Protein AF-A0A2M7UT61-F1 (afdb_monomer_lite)

Radius of gyration: 18.43 Å; chains: 1; bounding box: 41×36×56 Å

Secondary structure (DSSP, 8-state):
--HHHHHHHHHHHHHHHHHHHHH--EEEEEESSSSHHHHHHHHHHHHTTTS-EEEPPTT--STTHHHHHHTT----TT-HHHHHHHHHHHHHHHHHSPP-SEEEEE---SSTTHHHHHTTT---SEEEE----STTHHHHSSHHHHHHHHHHHHHTS-TT-EEEEETT-HHHHHGGGG--SEEEEEESSTT-SEEEEEEEEETTEEEEEEE-TTS--EEEEES--SHHHHHHHHHHHHHHHHHHHH----

Structure (mmCIF, N/CA/C/O backbone):
data_AF-A0A2M7UT61-F1
#
_entry.id   AF-A0A2M7UT61-F1
#
loop_
_atom_site.group_PDB
_atom_site.id
_atom_site.type_symbol
_atom_site.label_atom_id
_atom_site.label_alt_id
_atom_site.label_comp_id
_atom_site.label_asym_id
_atom_site.label_entity_id
_atom_site.label_seq_id
_atom_site.pdbx_PDB_ins_code
_atom_site.Cartn_x
_atom_site.Cartn_y
_atom_site.Cartn_z
_atom_site.occupancy
_atom_site.B_iso_or_equiv
_atom_site.auth_seq_id
_atom_site.auth_comp_id
_atom_site.auth_asym_id
_atom_site.auth_atom_id
_atom_site.pdbx_PDB_model_num
ATOM 1 N N . MET A 1 1 ? 13.664 -6.177 24.956 1.00 57.12 1 MET A N 1
ATOM 2 C CA . MET A 1 1 ? 12.790 -4.992 24.773 1.00 57.12 1 MET A CA 1
ATOM 3 C C . MET A 1 1 ? 12.267 -4.587 26.144 1.00 57.12 1 MET A C 1
ATOM 5 O O . MET A 1 1 ? 11.769 -5.471 26.829 1.00 57.12 1 MET A O 1
ATOM 9 N N . SER A 1 2 ? 12.448 -3.336 26.582 1.00 78.62 2 SER A N 1
ATOM 10 C CA . SER A 1 2 ? 12.070 -2.914 27.943 1.00 78.62 2 SER A CA 1
ATOM 11 C C . SER A 1 2 ? 10.556 -3.024 28.170 1.00 78.62 2 SER A C 1
ATOM 13 O O . SER A 1 2 ? 9.770 -2.847 27.236 1.00 78.62 2 SER A O 1
ATOM 15 N N . PHE A 1 3 ? 10.145 -3.327 29.406 1.00 80.25 3 PHE A N 1
ATOM 16 C CA . PHE A 1 3 ? 8.736 -3.453 29.808 1.00 80.25 3 PHE A CA 1
ATOM 17 C C . PHE A 1 3 ? 7.907 -2.229 29.385 1.00 80.25 3 PHE A C 1
ATOM 19 O O . PHE A 1 3 ? 6.867 -2.371 28.750 1.00 80.25 3 PHE A O 1
ATOM 26 N N . LEU A 1 4 ? 8.451 -1.028 29.602 1.00 78.69 4 LEU A N 1
ATOM 27 C CA . LEU A 1 4 ? 7.837 0.238 29.209 1.00 78.69 4 LEU A CA 1
ATOM 28 C C . LEU A 1 4 ? 7.503 0.312 27.710 1.00 78.69 4 LEU A C 1
ATOM 30 O O . LEU A 1 4 ? 6.402 0.718 27.347 1.00 78.69 4 LEU A O 1
ATOM 34 N N . LYS A 1 5 ? 8.420 -0.117 26.830 1.00 77.94 5 LYS A N 1
ATOM 35 C CA . LYS A 1 5 ? 8.195 -0.088 25.376 1.00 77.94 5 LYS A CA 1
ATOM 36 C C . LYS A 1 5 ? 7.034 -0.998 24.970 1.00 77.94 5 LYS A C 1
ATOM 38 O O . LYS A 1 5 ? 6.238 -0.612 24.121 1.00 77.94 5 LYS A O 1
ATOM 43 N N . ARG A 1 6 ? 6.905 -2.173 25.600 1.00 84.06 6 ARG A N 1
ATOM 44 C CA . ARG A 1 6 ? 5.772 -3.087 25.362 1.00 84.06 6 ARG A CA 1
ATOM 45 C C . ARG A 1 6 ? 4.448 -2.496 25.843 1.00 84.06 6 ARG A C 1
ATOM 47 O O . ARG A 1 6 ? 3.458 -2.607 25.129 1.00 84.06 6 ARG A O 1
ATOM 54 N N . SER A 1 7 ? 4.433 -1.848 27.006 1.00 86.31 7 SER A N 1
ATOM 55 C CA . SER A 1 7 ? 3.221 -1.213 27.539 1.00 86.31 7 SER A CA 1
ATOM 56 C C . SER A 1 7 ? 2.750 -0.060 26.654 1.00 86.31 7 SER A C 1
ATOM 58 O O . SER A 1 7 ? 1.580 -0.006 26.288 1.00 86.31 7 SER A O 1
ATOM 60 N N . VAL A 1 8 ? 3.666 0.815 26.227 1.00 86.38 8 VAL A N 1
ATOM 61 C CA . VAL A 1 8 ? 3.362 1.910 25.290 1.00 86.38 8 VAL A CA 1
ATOM 62 C C . VAL A 1 8 ? 2.833 1.368 23.963 1.00 86.38 8 VAL A C 1
ATOM 64 O O . VAL A 1 8 ? 1.811 1.844 23.475 1.00 86.38 8 VAL A O 1
ATOM 67 N N . GLN A 1 9 ? 3.489 0.344 23.408 1.00 85.75 9 GLN A N 1
ATOM 68 C CA . GLN A 1 9 ? 3.049 -0.330 22.186 1.00 85.75 9 GLN A CA 1
ATOM 69 C C . GLN A 1 9 ? 1.623 -0.867 22.328 1.00 85.75 9 GLN A C 1
ATOM 71 O O . GLN A 1 9 ? 0.802 -0.647 21.444 1.00 85.75 9 GLN A O 1
ATOM 76 N N . TYR A 1 10 ? 1.310 -1.529 23.444 1.00 90.25 10 TYR A N 1
ATOM 77 C CA . TYR A 1 10 ? -0.022 -2.065 23.711 1.00 90.25 10 TYR A CA 1
ATOM 78 C C . TYR A 1 10 ? -1.087 -0.964 23.806 1.00 90.25 10 TYR A C 1
ATOM 80 O O . TYR A 1 10 ? -2.123 -1.061 23.148 1.00 90.25 10 TYR A O 1
ATOM 88 N N . CYS A 1 11 ? -0.822 0.098 24.572 1.00 92.31 11 CYS A N 1
ATOM 89 C CA . CYS A 1 11 ? -1.747 1.224 24.710 1.00 92.31 11 CYS A CA 1
ATOM 90 C C . CYS A 1 11 ? -2.007 1.898 23.363 1.00 92.31 11 CYS A C 1
ATOM 92 O O . CYS A 1 11 ? -3.156 2.112 22.987 1.00 92.31 11 CYS A O 1
ATOM 94 N N . LEU A 1 12 ? -0.949 2.183 22.604 1.00 91.31 12 LEU A N 1
ATOM 95 C CA . LEU A 1 12 ? -1.080 2.815 21.300 1.00 91.31 12 LEU A CA 1
ATOM 96 C C . LEU A 1 12 ? -1.850 1.930 20.312 1.00 91.31 12 LEU A C 1
ATOM 98 O O . LEU A 1 12 ? -2.695 2.419 19.569 1.00 91.31 12 LEU A O 1
ATOM 102 N N . PHE A 1 13 ? -1.595 0.624 20.334 1.00 93.12 13 PHE A N 1
ATOM 103 C CA . PHE A 1 13 ? -2.320 -0.341 19.520 1.00 93.12 13 PHE A CA 1
ATOM 104 C C . PHE A 1 13 ? -3.821 -0.345 19.843 1.00 93.12 13 PHE A C 1
ATOM 106 O O . PHE A 1 13 ? -4.648 -0.373 18.933 1.00 93.12 13 PHE A O 1
ATOM 113 N N . ALA A 1 14 ? -4.185 -0.275 21.127 1.00 94.81 14 ALA A N 1
ATOM 114 C CA . ALA A 1 14 ? -5.578 -0.173 21.555 1.00 94.81 14 ALA A CA 1
ATOM 115 C C . ALA A 1 14 ? -6.229 1.148 21.107 1.00 94.81 14 ALA A C 1
ATOM 117 O O . ALA A 1 14 ? -7.351 1.137 20.606 1.00 94.81 14 ALA A O 1
ATOM 118 N N . ILE A 1 15 ? -5.514 2.271 21.218 1.00 95.12 15 ILE A N 1
ATOM 119 C CA . ILE A 1 15 ? -6.012 3.587 20.792 1.00 95.12 15 ILE A CA 1
ATOM 120 C C . ILE A 1 15 ? -6.194 3.647 19.269 1.00 95.12 15 ILE A C 1
ATOM 122 O O . ILE A 1 15 ? -7.212 4.140 18.790 1.00 95.12 15 ILE A O 1
ATOM 126 N N . ALA A 1 16 ? -5.256 3.103 18.493 1.00 94.50 16 ALA A N 1
ATOM 127 C CA . ALA A 1 16 ? -5.376 3.042 17.039 1.00 94.50 16 ALA A CA 1
ATOM 128 C C . ALA A 1 16 ? -6.577 2.191 16.596 1.00 94.50 16 ALA A C 1
ATOM 130 O O . ALA A 1 16 ? -7.302 2.581 15.683 1.00 94.50 16 ALA A O 1
ATOM 131 N N . LYS A 1 17 ? -6.855 1.074 17.286 1.00 95.31 17 LYS A N 1
ATOM 132 C CA . LYS A 1 17 ? -8.093 0.306 17.070 1.00 95.31 17 LYS A CA 1
ATOM 133 C C . LYS A 1 17 ? -9.346 1.112 17.365 1.00 95.31 17 LYS A C 1
ATOM 135 O O . LYS A 1 17 ? -10.285 1.055 16.580 1.00 95.31 17 LYS A O 1
ATOM 140 N N . LEU A 1 18 ? -9.353 1.837 18.483 1.00 94.94 18 LEU A N 1
ATOM 141 C CA . LEU A 1 18 ? -10.468 2.702 18.848 1.00 94.94 18 LEU A CA 1
ATOM 142 C C . LEU A 1 18 ? -10.709 3.757 17.764 1.00 94.94 18 LEU A C 1
ATOM 144 O O . LEU A 1 18 ? -11.843 3.926 17.339 1.00 94.94 18 LEU A O 1
ATOM 148 N N . SER A 1 19 ? -9.650 4.401 17.266 1.00 94.12 19 SER A N 1
ATOM 149 C CA . SER A 1 19 ? -9.756 5.396 16.194 1.00 94.12 19 SER A CA 1
ATOM 150 C C . SER A 1 19 ? -10.329 4.802 14.906 1.00 94.12 19 SER A C 1
ATOM 152 O O . SER A 1 19 ? -11.237 5.387 14.326 1.00 94.12 19 SER A O 1
ATOM 154 N N . LEU A 1 20 ? -9.865 3.619 14.484 1.00 93.94 20 LEU A N 1
ATOM 155 C CA . LEU A 1 20 ? -10.410 2.939 13.303 1.00 93.94 20 LEU A CA 1
ATOM 156 C C . LEU A 1 20 ? -11.880 2.553 13.478 1.00 93.94 20 LEU A C 1
ATOM 158 O O . LEU A 1 20 ? -12.646 2.674 12.531 1.00 93.94 20 LEU A O 1
ATOM 162 N N . ALA A 1 21 ? -12.271 2.103 14.672 1.00 93.00 21 ALA A N 1
ATOM 163 C CA . ALA A 1 21 ? -13.658 1.765 14.974 1.00 93.00 21 ALA A CA 1
ATOM 164 C C . ALA A 1 21 ? -14.556 3.007 15.093 1.00 93.00 21 ALA A C 1
ATOM 166 O O . ALA A 1 21 ? -15.742 2.925 14.813 1.00 93.00 21 ALA A O 1
ATOM 167 N N . HIS A 1 22 ? -14.011 4.147 15.523 1.00 91.81 22 HIS A N 1
ATOM 168 C CA . HIS A 1 22 ? -14.784 5.374 15.694 1.00 91.81 22 HIS A CA 1
ATOM 169 C C . HIS A 1 22 ? -14.940 6.169 14.391 1.00 91.81 22 HIS A C 1
ATOM 171 O O . HIS A 1 22 ? -16.004 6.733 14.139 1.00 91.81 22 HIS A O 1
ATOM 177 N N . HIS A 1 23 ? -13.880 6.250 13.584 1.00 91.56 23 HIS A N 1
ATOM 178 C CA . HIS A 1 23 ? -13.868 7.022 12.338 1.00 91.56 23 HIS A CA 1
ATOM 179 C C . HIS A 1 23 ? -14.277 6.198 11.114 1.00 91.56 23 HIS A C 1
ATOM 181 O O . HIS A 1 23 ? -14.685 6.794 10.126 1.00 91.56 23 HIS A O 1
ATOM 187 N N . GLU A 1 24 ? -14.153 4.868 11.180 1.00 92.56 24 GLU A N 1
ATOM 188 C CA . GLU A 1 24 ? -14.487 3.922 10.104 1.00 92.56 24 GLU A CA 1
ATOM 189 C C . GLU A 1 24 ? -13.963 4.322 8.704 1.00 92.56 24 GLU A C 1
ATOM 191 O O . GLU A 1 24 ? -14.706 4.237 7.725 1.00 92.56 24 GLU A O 1
ATOM 196 N N . PRO A 1 25 ? -12.688 4.747 8.558 1.00 93.56 25 PRO A N 1
ATOM 197 C CA . PRO A 1 25 ? -12.172 5.161 7.258 1.00 93.56 25 PRO A CA 1
ATOM 198 C C . PRO A 1 25 ? -12.038 3.964 6.309 1.00 93.56 25 PRO A C 1
ATOM 200 O O . PRO A 1 25 ? -11.811 2.828 6.747 1.00 93.56 25 PRO A O 1
ATOM 203 N N . TYR A 1 26 ? -12.044 4.230 5.003 1.00 94.19 26 TYR A N 1
ATOM 204 C CA . TYR A 1 26 ? -11.587 3.262 4.010 1.00 94.19 26 TYR A CA 1
ATOM 205 C C . TYR A 1 26 ? -10.081 3.036 4.171 1.00 94.19 26 TYR A C 1
ATOM 207 O O . TYR A 1 26 ? -9.284 3.972 4.045 1.00 94.19 26 TYR A O 1
ATOM 215 N N . VAL A 1 27 ? -9.658 1.804 4.456 1.00 95.62 27 VAL A N 1
ATOM 216 C CA . VAL A 1 27 ? -8.248 1.507 4.723 1.00 95.62 27 VAL A CA 1
ATOM 217 C C . VAL A 1 27 ? -7.568 0.919 3.492 1.00 95.62 27 VAL A C 1
ATOM 219 O O . VAL A 1 27 ? -7.836 -0.219 3.099 1.00 95.62 27 VAL A O 1
ATOM 222 N N . VAL A 1 28 ? -6.610 1.669 2.947 1.00 97.75 28 VAL A N 1
ATOM 223 C CA . VAL A 1 28 ? -5.689 1.203 1.905 1.00 97.75 28 VAL A CA 1
ATOM 224 C C . VAL A 1 28 ? -4.369 0.795 2.555 1.00 97.75 28 VAL A C 1
ATOM 226 O O . VAL A 1 28 ? -3.756 1.584 3.272 1.00 97.75 28 VAL A O 1
ATOM 229 N N . VAL A 1 29 ? -3.901 -0.422 2.295 1.00 98.06 29 VAL A N 1
ATOM 230 C CA . VAL A 1 29 ? -2.577 -0.895 2.715 1.00 98.06 29 VAL A CA 1
ATOM 231 C C . VAL A 1 29 ? -1.690 -1.081 1.493 1.00 98.06 29 VAL A C 1
ATOM 233 O O . VAL A 1 29 ? -2.016 -1.858 0.601 1.00 98.06 29 VAL A O 1
ATOM 236 N N . VAL A 1 30 ? -0.540 -0.411 1.473 1.00 98.38 30 VAL A N 1
ATOM 237 C CA . VAL A 1 30 ? 0.513 -0.629 0.471 1.00 98.38 30 VAL A CA 1
ATOM 238 C C . VAL A 1 30 ? 1.618 -1.482 1.087 1.00 98.38 30 VAL A C 1
ATOM 240 O O . VAL A 1 30 ? 2.171 -1.131 2.133 1.00 98.38 30 VAL A O 1
ATOM 243 N N . SER A 1 31 ? 1.954 -2.601 0.449 1.00 97.44 31 SER A N 1
ATOM 244 C CA . SER A 1 31 ? 3.020 -3.509 0.883 1.00 97.44 31 SER A CA 1
ATOM 245 C C . SER A 1 31 ? 3.807 -4.069 -0.308 1.00 97.44 31 SER A C 1
ATOM 247 O O . SER A 1 31 ? 3.512 -3.761 -1.457 1.00 97.44 31 SER A O 1
ATOM 249 N N . GLY A 1 32 ? 4.851 -4.844 -0.028 1.00 95.62 32 GLY A N 1
ATOM 250 C CA . GLY A 1 32 ? 5.848 -5.335 -0.988 1.00 95.62 32 GLY A CA 1
ATOM 251 C C . GLY A 1 32 ? 7.269 -5.053 -0.500 1.00 95.62 32 GLY A C 1
ATOM 252 O O . GLY A 1 32 ? 7.442 -4.698 0.670 1.00 95.62 32 GLY A O 1
ATOM 253 N N . SER A 1 33 ? 8.296 -5.220 -1.334 1.00 94.44 33 SER A N 1
ATOM 254 C CA . SER A 1 33 ? 9.711 -5.094 -0.926 1.00 94.44 33 SER A CA 1
ATOM 255 C C . SER A 1 33 ? 10.323 -3.739 -1.289 1.00 94.44 33 SER A C 1
ATOM 257 O O . SER A 1 33 ? 11.060 -3.152 -0.501 1.00 94.44 33 SER A O 1
ATOM 259 N N . THR A 1 34 ? 9.946 -3.166 -2.422 1.00 93.31 34 THR A N 1
ATOM 260 C CA . THR A 1 34 ? 10.390 -1.858 -2.897 1.00 93.31 34 THR A CA 1
ATOM 261 C C . THR A 1 34 ? 9.195 -1.023 -3.359 1.00 93.31 34 THR A C 1
ATOM 263 O O . THR A 1 34 ? 8.052 -1.474 -3.331 1.00 93.31 34 THR A O 1
ATOM 266 N N . ASN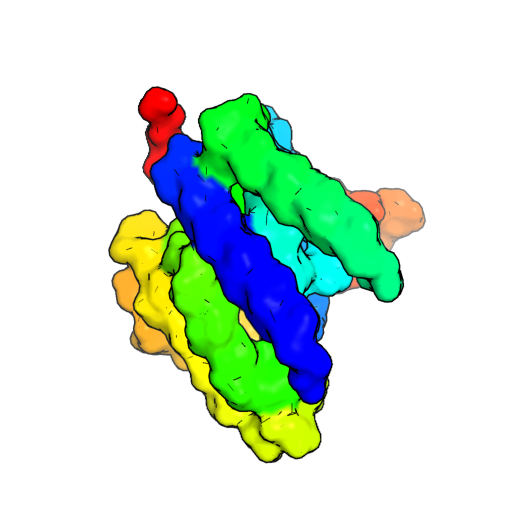 A 1 35 ? 9.426 0.244 -3.709 1.00 93.75 35 ASN A N 1
ATOM 267 C CA . ASN A 1 35 ? 8.432 1.168 -4.279 1.00 93.75 35 ASN A CA 1
ATOM 268 C C . ASN A 1 35 ? 7.175 1.479 -3.428 1.00 93.75 35 ASN A C 1
ATOM 270 O O . ASN A 1 35 ? 6.338 2.276 -3.849 1.00 93.75 35 ASN A O 1
ATOM 274 N N . ARG A 1 36 ? 7.035 0.911 -2.219 1.00 95.50 36 ARG A N 1
ATOM 275 C CA . ARG A 1 36 ? 5.869 1.112 -1.337 1.00 95.50 36 ARG A CA 1
ATOM 276 C C . ARG A 1 36 ? 5.576 2.587 -1.078 1.00 95.50 36 ARG A C 1
ATOM 278 O O . ARG A 1 36 ? 4.432 3.013 -1.181 1.00 95.50 36 ARG A O 1
ATOM 285 N N . GLN A 1 37 ? 6.614 3.363 -0.757 1.00 93.44 37 GLN A N 1
ATOM 286 C CA . GLN A 1 37 ? 6.465 4.779 -0.435 1.00 93.44 37 GLN A CA 1
ATOM 287 C C . GLN A 1 37 ? 5.945 5.574 -1.640 1.00 93.44 37 GLN A C 1
ATOM 289 O O . GLN A 1 37 ? 4.967 6.302 -1.509 1.00 93.44 37 GLN A O 1
ATOM 294 N N . THR A 1 38 ? 6.558 5.401 -2.811 1.00 95.88 38 THR A N 1
ATOM 295 C CA . THR A 1 38 ? 6.168 6.102 -4.042 1.00 95.88 38 THR A CA 1
ATOM 296 C C . THR A 1 38 ? 4.739 5.752 -4.456 1.00 95.88 38 THR A C 1
ATOM 298 O O . THR A 1 38 ? 3.962 6.638 -4.798 1.00 95.88 38 THR A O 1
ATOM 301 N N . VAL A 1 39 ? 4.359 4.473 -4.361 1.00 97.88 39 VAL A N 1
ATOM 302 C CA . VAL A 1 39 ? 2.990 4.003 -4.636 1.00 97.88 39 VAL A CA 1
ATOM 303 C C . VAL A 1 39 ? 1.995 4.604 -3.644 1.00 97.88 39 VAL A C 1
ATOM 305 O O . VAL A 1 39 ? 0.965 5.136 -4.048 1.00 97.88 39 VAL A O 1
ATOM 308 N N . LYS A 1 40 ? 2.315 4.587 -2.347 1.00 96.88 40 LYS A N 1
ATOM 309 C CA . LYS A 1 40 ? 1.492 5.197 -1.297 1.00 96.88 40 LYS A CA 1
ATOM 310 C C . LYS A 1 40 ? 1.250 6.687 -1.544 1.00 96.88 40 LYS A C 1
ATOM 312 O O . LYS A 1 40 ? 0.116 7.143 -1.426 1.00 96.88 40 LYS A O 1
ATOM 317 N N . GLU A 1 41 ? 2.298 7.436 -1.872 1.00 96.31 41 GLU A N 1
ATOM 318 C CA . GLU A 1 41 ? 2.207 8.874 -2.149 1.00 96.31 41 GLU A CA 1
ATOM 319 C C . GLU A 1 41 ? 1.370 9.152 -3.404 1.00 96.31 41 GLU A C 1
ATOM 321 O O . GLU A 1 41 ? 0.528 10.050 -3.387 1.00 96.31 41 GLU A O 1
ATOM 326 N N . ALA A 1 42 ? 1.530 8.347 -4.460 1.00 97.75 42 ALA A N 1
ATOM 327 C CA . ALA A 1 42 ? 0.723 8.461 -5.672 1.00 97.75 42 ALA A CA 1
ATOM 328 C C . ALA A 1 42 ? -0.769 8.195 -5.406 1.00 97.75 42 ALA A C 1
ATOM 330 O O . ALA A 1 42 ? -1.612 8.983 -5.837 1.00 97.75 42 ALA A O 1
ATOM 331 N N . ILE A 1 43 ? -1.100 7.144 -4.643 1.00 98.12 43 ILE A N 1
ATOM 332 C CA . ILE A 1 43 ? -2.486 6.855 -4.236 1.00 98.12 43 ILE A CA 1
ATOM 333 C C . ILE A 1 43 ? -3.040 8.010 -3.397 1.00 98.12 43 ILE A C 1
ATOM 335 O O . ILE A 1 43 ? -4.157 8.460 -3.639 1.00 98.12 43 ILE A O 1
ATOM 339 N N . GLY A 1 44 ? -2.257 8.516 -2.439 1.00 97.25 44 GLY A N 1
ATOM 340 C CA . GLY A 1 44 ? -2.654 9.640 -1.592 1.00 97.25 44 GLY A CA 1
ATOM 341 C C . GLY A 1 44 ? -2.976 10.896 -2.393 1.00 97.25 44 GLY A C 1
ATOM 342 O O . GLY A 1 44 ? -4.023 11.505 -2.181 1.00 97.25 44 GLY A O 1
ATOM 343 N N . LYS A 1 45 ? -2.119 11.240 -3.362 1.00 96.94 45 LYS A N 1
ATOM 344 C CA . LYS A 1 45 ? -2.345 12.368 -4.272 1.00 96.94 45 LYS A CA 1
ATOM 345 C C . LYS A 1 45 ? -3.621 12.180 -5.093 1.00 96.94 45 LYS A C 1
ATOM 347 O O . LYS A 1 45 ? -4.434 13.095 -5.139 1.00 96.94 45 LYS A O 1
ATOM 352 N N . LYS A 1 46 ? -3.805 11.003 -5.701 1.00 96.38 46 LYS A N 1
ATOM 353 C CA . LYS A 1 46 ? -4.946 10.722 -6.581 1.00 96.38 46 LYS A CA 1
ATOM 354 C C . LYS A 1 46 ? -6.275 10.708 -5.823 1.00 96.38 46 LYS A C 1
ATOM 356 O O . LYS A 1 46 ? -7.236 11.332 -6.252 1.00 96.38 46 LYS A O 1
ATOM 361 N N . LEU A 1 47 ? -6.338 10.033 -4.674 1.00 95.81 47 LEU A N 1
ATOM 362 C CA . LEU A 1 47 ? -7.552 10.004 -3.849 1.00 95.81 47 LEU A CA 1
ATOM 363 C C . LEU A 1 47 ? -7.858 11.370 -3.219 1.00 95.81 47 LEU A C 1
ATOM 365 O O . LEU A 1 47 ? -9.028 11.700 -3.030 1.00 95.81 47 LEU A O 1
ATOM 369 N N . GLY A 1 48 ? -6.831 12.181 -2.943 1.00 95.62 48 GLY A N 1
ATOM 370 C CA . GLY A 1 48 ? -6.979 13.538 -2.412 1.00 95.62 48 GLY A CA 1
ATOM 371 C C . GLY A 1 48 ? -7.745 14.500 -3.326 1.00 95.62 48 GLY A C 1
ATOM 372 O O . GLY A 1 48 ? -8.199 15.540 -2.860 1.00 95.62 48 GLY A O 1
ATOM 373 N N . GLU A 1 49 ? -7.936 14.154 -4.604 1.00 94.19 49 GLU A N 1
ATOM 374 C CA . GLU A 1 49 ? -8.758 14.924 -5.547 1.00 94.19 49 GLU A CA 1
ATOM 375 C C . GLU A 1 49 ? -10.261 14.864 -5.204 1.00 94.19 49 GLU A C 1
ATOM 377 O O . GLU A 1 49 ? -11.002 15.787 -5.540 1.00 94.19 49 GLU A O 1
ATOM 382 N N . ALA A 1 50 ? -10.720 13.807 -4.520 1.00 92.00 50 ALA A N 1
ATOM 383 C CA . ALA A 1 50 ? -12.143 13.569 -4.234 1.00 92.00 50 ALA A CA 1
ATOM 384 C C . ALA A 1 50 ? -12.467 13.300 -2.749 1.00 92.00 50 ALA A C 1
ATOM 386 O O . ALA A 1 50 ? -13.635 13.394 -2.340 1.00 92.00 50 ALA A O 1
ATOM 387 N N . PHE A 1 51 ? -11.452 12.970 -1.948 1.00 93.19 51 PHE A N 1
ATOM 388 C CA . PHE A 1 51 ? -11.587 12.496 -0.573 1.00 93.19 51 PHE A CA 1
ATOM 389 C C . PHE A 1 51 ? -10.651 13.234 0.383 1.00 93.19 51 PHE A C 1
ATOM 391 O O . PHE A 1 51 ? -9.577 13.706 0.010 1.00 93.19 51 PHE A O 1
ATOM 398 N N . THR A 1 52 ? -11.027 13.276 1.658 1.00 93.88 52 THR A N 1
ATOM 399 C CA . THR A 1 52 ? -10.087 13.585 2.736 1.00 93.88 52 THR A CA 1
ATOM 400 C C . THR A 1 52 ? -9.223 12.354 3.011 1.00 93.88 52 THR A C 1
ATOM 402 O O . THR A 1 52 ? -9.727 11.288 3.358 1.00 93.88 52 THR A O 1
ATOM 405 N N . VAL A 1 53 ? -7.908 12.483 2.817 1.00 94.44 53 VAL A N 1
ATOM 406 C CA . VAL A 1 53 ? -6.976 11.347 2.861 1.00 94.44 53 VAL A CA 1
ATOM 407 C C . VAL A 1 53 ? -5.898 11.573 3.910 1.00 94.44 53 VAL A C 1
ATOM 409 O O . VAL A 1 53 ? -5.203 12.589 3.891 1.00 94.44 53 VAL A O 1
ATOM 412 N N . ARG A 1 54 ? -5.700 10.579 4.776 1.00 93.50 54 ARG A N 1
ATOM 413 C CA . ARG A 1 54 ? -4.521 10.465 5.638 1.00 93.50 54 ARG A CA 1
ATOM 414 C C . ARG A 1 54 ? -3.524 9.495 5.019 1.00 93.50 54 ARG A C 1
ATOM 416 O O . ARG A 1 54 ? -3.878 8.362 4.696 1.00 93.50 54 ARG A O 1
ATOM 423 N N . VAL A 1 55 ? -2.267 9.915 4.902 1.00 93.44 55 VAL A N 1
ATOM 424 C CA . VAL A 1 55 ? -1.173 9.099 4.358 1.00 93.44 55 VAL A CA 1
ATOM 425 C C . VAL A 1 55 ? -0.129 8.865 5.440 1.00 93.44 55 VAL A C 1
ATOM 427 O O . VAL A 1 55 ? 0.321 9.818 6.074 1.00 93.44 55 VAL A O 1
ATOM 430 N N . SER A 1 56 ? 0.277 7.611 5.657 1.00 87.06 56 SER A N 1
ATOM 431 C CA . SER A 1 56 ? 1.267 7.310 6.692 1.00 87.06 56 SER A CA 1
ATOM 432 C C . SER A 1 56 ? 2.603 8.036 6.445 1.00 87.06 56 SER A C 1
ATOM 434 O O . SER A 1 56 ? 3.113 8.011 5.316 1.00 87.06 56 SER A O 1
ATOM 436 N N . PRO A 1 57 ? 3.228 8.628 7.483 1.00 83.19 57 PRO A N 1
ATOM 437 C CA . PRO A 1 57 ? 4.550 9.231 7.357 1.00 83.19 57 PRO A CA 1
ATOM 438 C C . PRO A 1 57 ? 5.624 8.235 6.899 1.00 83.19 57 PRO A C 1
ATOM 440 O O . PRO A 1 57 ? 5.511 7.016 7.077 1.00 83.19 57 PRO A O 1
ATOM 443 N N . LYS A 1 58 ? 6.718 8.756 6.334 1.00 71.06 58 LYS A N 1
ATOM 444 C CA . LYS A 1 58 ? 7.894 7.949 5.977 1.00 71.06 58 LYS A CA 1
ATOM 445 C C . LYS A 1 58 ? 8.439 7.235 7.228 1.00 71.06 58 LYS A C 1
ATOM 447 O O . LYS A 1 58 ? 8.553 7.847 8.287 1.00 71.06 58 LYS A O 1
ATOM 452 N N . ASN A 1 59 ? 8.784 5.949 7.097 1.00 76.00 59 ASN A N 1
ATOM 453 C CA . ASN A 1 59 ? 9.265 5.038 8.159 1.00 76.00 59 ASN A CA 1
ATOM 454 C C . ASN A 1 59 ? 8.207 4.501 9.143 1.00 76.00 59 ASN A C 1
ATOM 456 O O . ASN A 1 59 ? 8.553 3.760 10.064 1.00 76.00 59 ASN A O 1
ATOM 460 N N . PHE A 1 60 ? 6.925 4.838 8.982 1.00 84.69 60 PHE A N 1
ATOM 461 C CA . PHE A 1 60 ? 5.862 4.352 9.868 1.00 84.69 60 PHE A CA 1
ATOM 462 C C . PHE A 1 60 ? 5.181 3.111 9.279 1.00 84.69 60 PHE A C 1
ATOM 464 O O . PHE A 1 60 ? 4.001 3.138 8.938 1.00 84.69 60 PHE A O 1
ATOM 471 N N . ASN A 1 61 ? 5.951 2.030 9.125 1.00 86.94 61 ASN A N 1
ATOM 472 C CA . ASN A 1 61 ? 5.526 0.846 8.365 1.00 86.94 61 ASN A CA 1
ATOM 473 C C . ASN A 1 61 ? 5.632 -0.500 9.102 1.00 86.94 61 ASN A C 1
ATOM 475 O O . ASN A 1 61 ? 5.294 -1.541 8.545 1.00 86.94 61 ASN A O 1
ATOM 479 N N . ALA A 1 62 ? 6.061 -0.472 10.364 1.00 87.94 62 ALA A N 1
ATOM 480 C CA . ALA A 1 62 ? 6.233 -1.648 11.215 1.00 87.94 62 ALA A CA 1
ATOM 481 C C . ALA A 1 62 ? 5.452 -1.514 12.540 1.00 87.94 62 ALA A C 1
ATOM 483 O O . ALA A 1 62 ? 4.617 -0.623 12.702 1.00 87.94 62 ALA A O 1
ATOM 484 N N . GLU A 1 63 ? 5.746 -2.386 13.510 1.00 83.62 63 GLU A N 1
ATOM 485 C CA . GLU A 1 63 ? 4.932 -2.628 14.714 1.00 83.62 63 GLU A CA 1
ATOM 486 C C . GLU A 1 63 ? 4.505 -1.383 15.512 1.00 83.62 63 GLU A C 1
ATOM 488 O O . GLU A 1 63 ? 3.403 -1.353 16.055 1.00 83.62 63 GLU A O 1
ATOM 493 N N . LEU A 1 64 ? 5.374 -0.372 15.618 1.00 82.06 64 LEU A N 1
ATOM 494 C CA . LEU A 1 64 ? 5.068 0.885 16.314 1.00 82.06 64 LEU A CA 1
ATOM 495 C C . LEU A 1 64 ? 4.576 1.971 15.364 1.00 82.06 64 LEU A C 1
ATOM 497 O O . LEU A 1 64 ? 3.642 2.694 15.693 1.00 82.06 64 LEU A O 1
ATOM 501 N N . GLY A 1 65 ? 5.192 2.075 14.189 1.00 85.56 65 GLY A N 1
ATOM 502 C CA . GLY A 1 65 ? 4.903 3.138 13.236 1.00 85.56 65 GLY A CA 1
ATOM 503 C C . GLY A 1 65 ? 3.477 3.080 12.698 1.00 85.56 65 GLY A C 1
ATOM 504 O O . GLY A 1 65 ? 2.822 4.114 12.600 1.00 85.56 65 GLY A O 1
ATOM 505 N N . VAL A 1 66 ? 2.959 1.880 12.419 1.00 90.12 66 VAL A N 1
ATOM 506 C CA . VAL A 1 66 ? 1.613 1.732 11.854 1.00 90.12 66 VAL A CA 1
ATOM 507 C C . VAL A 1 66 ? 0.533 2.260 12.813 1.00 90.12 66 VAL A C 1
ATOM 509 O O . VAL A 1 66 ? -0.211 3.150 12.393 1.00 90.12 66 VAL A O 1
ATOM 512 N N . PRO A 1 67 ? 0.451 1.828 14.093 1.00 89.69 67 PRO A N 1
ATOM 513 C CA . PRO A 1 67 ? -0.481 2.425 15.050 1.00 89.69 67 PRO A CA 1
ATOM 514 C C . PRO A 1 67 ? -0.366 3.948 15.156 1.00 89.69 67 PRO A C 1
ATOM 516 O O . PRO A 1 67 ? -1.387 4.622 15.220 1.00 89.69 67 PRO A O 1
ATOM 519 N N . MET A 1 68 ? 0.852 4.500 15.125 1.00 87.62 68 MET A N 1
ATOM 520 C CA . MET A 1 68 ? 1.054 5.952 15.181 1.00 87.62 68 MET A CA 1
ATOM 521 C C . MET A 1 68 ? 0.521 6.664 13.937 1.00 87.62 68 MET A C 1
ATOM 523 O O . MET A 1 68 ? -0.079 7.727 14.057 1.00 87.62 68 MET A O 1
ATOM 527 N N . SER A 1 69 ? 0.710 6.073 12.754 1.00 88.62 69 SER A N 1
ATOM 528 C CA . SER A 1 69 ? 0.231 6.647 11.492 1.00 88.62 69 SER A CA 1
ATOM 529 C C . SER A 1 69 ? -1.294 6.695 11.394 1.00 88.62 69 SER A C 1
ATOM 531 O O . SER A 1 69 ? -1.842 7.575 10.741 1.00 88.62 69 SER A O 1
ATOM 533 N N . ILE A 1 70 ? -1.984 5.770 12.067 1.00 88.88 70 ILE A N 1
ATOM 534 C CA . ILE A 1 70 ? -3.450 5.717 12.106 1.00 88.88 70 ILE A CA 1
ATOM 535 C C . ILE A 1 70 ? -4.032 6.847 12.952 1.00 88.88 70 ILE A C 1
ATOM 537 O O . ILE A 1 70 ? -5.133 7.298 12.673 1.00 88.88 70 ILE A O 1
ATOM 541 N N . VAL A 1 71 ? -3.316 7.303 13.976 1.00 86.81 71 VAL A N 1
ATOM 542 C CA . VAL A 1 71 ? -3.795 8.359 14.883 1.00 86.81 71 VAL A CA 1
ATOM 543 C C . VAL A 1 71 ? -3.079 9.694 14.671 1.00 86.81 71 VAL A C 1
ATOM 545 O O . VAL A 1 71 ? -3.177 10.576 15.515 1.00 86.81 71 VAL A O 1
ATOM 548 N N . ASP A 1 72 ? -2.341 9.814 13.564 1.00 82.81 72 ASP A N 1
ATOM 549 C CA . ASP A 1 72 ? -1.615 11.010 13.120 1.00 82.81 72 ASP A CA 1
ATOM 550 C C . ASP A 1 72 ? -0.744 11.676 14.204 1.00 82.81 72 ASP A C 1
ATOM 552 O O . ASP A 1 72 ? -0.775 12.886 14.431 1.00 82.81 72 ASP A O 1
ATOM 556 N N . ILE A 1 73 ? 0.043 10.867 14.920 1.00 82.25 73 ILE A N 1
ATOM 557 C CA . ILE A 1 73 ? 0.953 11.366 15.962 1.00 82.25 73 ILE A CA 1
ATOM 558 C C . ILE A 1 73 ? 2.428 11.154 15.593 1.00 82.25 73 ILE A C 1
ATOM 560 O O . ILE A 1 73 ? 2.794 10.099 15.069 1.00 82.25 73 ILE A O 1
ATOM 564 N N . PRO A 1 74 ? 3.320 12.106 15.931 1.00 79.44 74 PRO A N 1
ATOM 565 C CA . PRO A 1 74 ? 4.758 11.921 15.780 1.00 79.44 74 PRO A CA 1
ATOM 566 C C . PRO A 1 74 ? 5.323 10.952 16.832 1.00 79.44 74 PRO A C 1
ATOM 568 O O . PRO A 1 74 ? 4.666 10.594 17.810 1.00 79.44 74 PRO A O 1
ATOM 571 N N . SER A 1 75 ? 6.588 10.557 16.654 1.00 74.94 75 SER A N 1
ATOM 572 C CA . SER A 1 75 ? 7.326 9.761 17.646 1.00 74.94 75 SER A CA 1
ATOM 573 C C . SER A 1 75 ? 7.521 10.516 18.951 1.00 74.94 75 SER A C 1
ATOM 575 O O . SER A 1 75 ? 7.958 11.662 18.950 1.00 74.94 75 SER A O 1
ATOM 577 N N . GLY A 1 76 ? 7.260 9.837 20.074 1.00 68.25 76 GLY A N 1
ATOM 578 C CA . GLY A 1 76 ? 7.532 10.351 21.420 1.00 68.25 76 GLY A CA 1
ATOM 579 C C . GLY A 1 76 ? 9.022 10.466 21.750 1.00 68.25 76 GLY A C 1
ATOM 580 O O . GLY A 1 76 ? 9.374 10.916 22.839 1.00 68.25 76 GLY A O 1
ATOM 581 N N . GLY A 1 77 ? 9.903 10.056 20.830 1.00 76.94 77 GLY A N 1
ATOM 582 C CA . GLY A 1 77 ? 11.348 10.079 21.022 1.00 76.94 77 GLY A CA 1
ATOM 583 C C . GLY A 1 77 ? 11.801 9.114 22.122 1.00 76.94 77 GLY A C 1
ATOM 584 O O . GLY A 1 77 ? 11.237 8.031 22.300 1.00 76.94 77 GLY A O 1
ATOM 585 N N . GLY A 1 78 ? 12.849 9.501 22.853 1.00 74.25 78 GLY A N 1
ATOM 586 C CA . GLY A 1 78 ? 13.456 8.688 23.914 1.00 74.25 78 GLY A CA 1
ATOM 587 C C . GLY A 1 78 ? 12.929 8.942 25.332 1.00 74.25 78 GLY A C 1
ATOM 588 O O . GLY A 1 78 ? 13.412 8.299 26.259 1.00 74.25 78 GLY A O 1
ATOM 589 N N . SER A 1 79 ? 11.982 9.866 25.538 1.00 81.38 79 SER A N 1
ATOM 590 C CA . SER A 1 79 ? 11.573 10.306 26.883 1.00 81.38 79 SER A CA 1
ATOM 591 C C . SER A 1 79 ? 10.220 9.730 27.321 1.00 81.38 79 SER A C 1
ATOM 593 O O . SER A 1 79 ? 9.271 9.642 26.544 1.00 81.38 79 SER A O 1
ATOM 595 N N . PHE A 1 80 ? 10.106 9.356 28.602 1.00 81.75 80 PHE A N 1
ATOM 596 C CA . PHE A 1 80 ? 8.863 8.823 29.180 1.00 81.75 80 PHE A CA 1
ATOM 597 C C . PHE A 1 80 ? 7.704 9.831 29.118 1.00 81.75 80 PHE A C 1
ATOM 599 O O . PHE A 1 80 ? 6.610 9.492 28.672 1.00 81.75 80 PHE A O 1
ATOM 606 N N . LEU A 1 81 ? 7.960 11.086 29.507 1.00 84.56 81 LEU A N 1
ATOM 607 C CA . LEU A 1 81 ? 6.983 12.180 29.425 1.00 84.56 81 LEU A CA 1
ATOM 608 C C . LEU A 1 81 ? 6.536 12.439 27.979 1.00 84.56 81 LEU A C 1
ATOM 610 O O . LEU A 1 81 ? 5.355 12.689 27.737 1.00 84.56 81 LEU A O 1
ATOM 614 N N . GLY A 1 82 ? 7.454 12.303 27.014 1.00 85.50 82 GLY A N 1
ATOM 615 C CA . GLY A 1 82 ? 7.139 12.345 25.589 1.00 85.50 82 GLY A CA 1
ATOM 616 C C . GLY A 1 82 ? 6.105 11.284 25.224 1.00 85.50 82 GLY A C 1
ATOM 617 O O . GLY A 1 82 ? 5.036 11.618 24.716 1.00 85.50 82 GLY A O 1
ATOM 618 N N . TRP A 1 83 ? 6.351 10.023 25.582 1.00 86.81 83 TRP A N 1
ATOM 619 C CA . TRP A 1 83 ? 5.408 8.929 25.327 1.00 86.81 83 TRP A CA 1
ATOM 620 C C . TRP A 1 83 ? 4.061 9.085 26.038 1.00 86.81 83 TRP A C 1
ATOM 622 O O . TRP A 1 83 ? 3.027 8.796 25.437 1.00 86.81 83 TRP A O 1
ATOM 632 N N . PHE A 1 84 ? 4.038 9.590 27.271 1.00 88.31 84 PHE A N 1
ATOM 633 C CA . PHE A 1 84 ? 2.784 9.884 27.967 1.00 88.31 84 PHE A CA 1
ATOM 634 C C . PHE A 1 84 ? 1.957 10.946 27.224 1.00 88.31 84 PHE A C 1
ATOM 636 O O . PHE A 1 84 ? 0.766 10.750 26.975 1.00 88.31 84 PHE A O 1
ATOM 643 N N . SER A 1 85 ? 2.599 12.032 26.779 1.00 87.94 85 SER A N 1
ATOM 644 C CA . SER A 1 85 ? 1.937 13.080 25.992 1.00 87.94 85 SER A CA 1
ATOM 645 C C . SER A 1 85 ? 1.410 12.564 24.645 1.00 87.94 85 SER A C 1
ATOM 647 O O . SER A 1 85 ? 0.311 12.932 24.227 1.00 87.94 85 SER A O 1
ATOM 649 N N . VAL A 1 86 ? 2.156 11.662 24.000 1.00 88.50 86 VAL A N 1
ATOM 650 C CA . VAL A 1 86 ? 1.777 11.002 22.744 1.00 88.50 86 VAL A CA 1
ATOM 651 C C . VAL A 1 86 ? 0.522 10.155 22.933 1.00 88.50 86 VAL A C 1
ATOM 653 O O . VAL A 1 86 ? -0.394 10.262 22.123 1.00 88.50 86 VAL A O 1
ATOM 656 N N . LEU A 1 87 ? 0.422 9.379 24.017 1.00 92.00 87 LEU A N 1
ATOM 657 C CA . LEU A 1 87 ? -0.769 8.570 24.302 1.00 92.00 87 LEU A CA 1
ATOM 658 C C . LEU A 1 87 ? -2.014 9.432 24.557 1.00 92.00 87 LEU A C 1
ATOM 660 O O . LEU A 1 87 ? -3.087 9.109 24.051 1.00 92.00 87 LEU A O 1
ATOM 664 N N . ILE A 1 88 ? -1.882 10.551 25.277 1.00 91.81 88 ILE A N 1
ATOM 665 C CA . ILE A 1 88 ? -3.003 11.483 25.487 1.00 91.81 88 ILE A CA 1
ATOM 666 C C . ILE A 1 88 ? -3.453 12.096 24.157 1.00 91.81 88 ILE A C 1
ATOM 668 O O . ILE A 1 88 ? -4.651 12.141 23.877 1.00 91.81 88 ILE A O 1
ATOM 672 N N . ARG A 1 89 ? -2.512 12.553 23.321 1.00 91.31 89 ARG A N 1
ATOM 673 C CA . ARG A 1 89 ? -2.826 13.110 21.994 1.00 91.31 89 ARG A CA 1
ATOM 674 C C . ARG A 1 89 ? -3.513 12.080 21.102 1.00 91.31 89 ARG A C 1
ATOM 676 O O . ARG A 1 89 ? -4.545 12.394 20.520 1.00 91.31 89 ARG A O 1
ATOM 683 N N . ALA A 1 90 ? -2.994 10.853 21.076 1.00 91.81 90 ALA A N 1
ATOM 684 C CA . ALA A 1 90 ? -3.580 9.740 20.340 1.00 91.81 90 ALA A CA 1
ATOM 685 C C . ALA A 1 90 ? -5.022 9.467 20.783 1.00 91.81 90 ALA A C 1
ATOM 687 O O . ALA A 1 90 ? -5.901 9.289 19.947 1.00 91.81 90 ALA A O 1
ATOM 688 N N . LEU A 1 91 ? -5.279 9.460 22.095 1.00 94.19 91 LEU A N 1
ATOM 689 C CA . LEU A 1 91 ? -6.614 9.212 22.634 1.00 94.19 91 LEU A CA 1
ATOM 690 C C . LEU A 1 91 ? -7.589 10.344 22.287 1.00 94.19 91 LEU A C 1
ATOM 692 O O . LEU A 1 91 ? -8.717 10.075 21.882 1.00 94.19 91 LEU A O 1
ATOM 696 N N . ARG A 1 92 ? -7.153 11.607 22.395 1.00 92.50 92 ARG A N 1
ATOM 697 C CA . ARG A 1 92 ? -7.966 12.765 21.986 1.00 92.50 92 ARG A CA 1
ATOM 698 C C . ARG A 1 92 ? -8.322 12.697 20.505 1.00 92.50 92 ARG A C 1
ATOM 700 O O . ARG A 1 92 ? -9.466 12.958 20.149 1.00 92.50 92 ARG A O 1
ATOM 707 N N . TYR A 1 93 ? -7.362 12.313 19.669 1.00 90.12 93 TYR A N 1
ATOM 708 C CA . TYR A 1 93 ? -7.598 12.109 18.249 1.00 90.12 93 TYR A CA 1
ATOM 709 C C . TYR A 1 93 ? -8.571 10.952 17.986 1.00 90.12 93 TYR A C 1
ATOM 711 O O . TYR A 1 93 ? -9.501 11.101 17.206 1.00 90.12 93 TYR A O 1
ATOM 719 N N . ALA A 1 94 ? -8.416 9.820 18.675 1.00 91.19 94 ALA A N 1
ATOM 720 C CA . ALA A 1 94 ? -9.278 8.656 18.483 1.00 91.19 94 ALA A CA 1
ATOM 721 C C . ALA A 1 94 ? -10.758 8.909 18.824 1.00 91.19 94 ALA A C 1
ATOM 723 O O . ALA A 1 94 ? -11.618 8.231 18.272 1.00 91.19 94 ALA A O 1
ATOM 724 N N . ILE A 1 95 ? -11.048 9.843 19.740 1.00 90.62 95 ILE A N 1
ATOM 725 C CA . ILE A 1 95 ? -12.409 10.115 20.237 1.00 90.62 95 ILE A CA 1
ATOM 726 C C . ILE A 1 95 ? -13.029 11.372 19.602 1.00 90.62 95 ILE A C 1
ATOM 728 O O . ILE A 1 95 ? -14.248 11.474 19.519 1.00 90.62 95 ILE A O 1
ATOM 732 N N . GLY A 1 96 ? -12.220 12.347 19.184 1.00 86.25 96 GLY A N 1
ATOM 733 C CA . GLY A 1 96 ? -12.726 13.630 18.678 1.00 86.25 96 GLY A CA 1
ATOM 734 C C . GLY A 1 96 ? -11.838 14.285 17.626 1.00 86.25 96 GLY A C 1
ATOM 735 O O . GLY A 1 96 ? -11.932 15.492 17.413 1.00 86.25 96 GLY A O 1
ATOM 736 N N . GLY A 1 97 ? -10.934 13.519 17.014 1.00 82.69 97 GLY A N 1
ATOM 737 C CA . GLY A 1 97 ? -10.129 13.969 15.888 1.00 82.69 97 GLY A CA 1
ATOM 738 C C . GLY A 1 97 ? -10.976 14.196 14.639 1.00 82.69 97 GLY A C 1
ATOM 739 O O . GLY A 1 97 ? -12.128 13.770 14.541 1.00 82.69 97 GLY A O 1
ATOM 740 N N . LYS A 1 98 ? -10.388 14.887 13.661 1.00 83.38 98 LYS A N 1
ATOM 741 C CA . LYS A 1 98 ? -11.009 15.031 12.346 1.00 83.38 98 LYS A CA 1
ATOM 742 C C . LYS A 1 98 ? -11.168 13.640 11.725 1.00 83.38 98 LYS A C 1
ATOM 744 O O . LYS A 1 98 ? -10.236 12.846 11.762 1.00 83.38 98 LYS A O 1
ATOM 749 N N . ARG A 1 99 ? -12.342 13.371 11.154 1.00 88.06 99 ARG A N 1
ATOM 750 C CA . ARG A 1 99 ? -12.579 12.163 10.360 1.00 88.06 99 ARG A CA 1
ATOM 751 C C . ARG A 1 99 ? -12.000 12.346 8.965 1.00 88.06 99 ARG A C 1
ATOM 753 O O . ARG A 1 99 ? -12.217 13.387 8.342 1.00 88.06 99 ARG A O 1
ATOM 760 N N . GLU A 1 100 ? -11.285 11.337 8.494 1.00 90.50 100 GLU A N 1
ATOM 761 C CA . GLU A 1 100 ? -10.867 11.214 7.103 1.00 90.50 100 GLU A CA 1
ATOM 762 C C . GLU A 1 100 ? -11.654 10.105 6.417 1.00 90.50 100 GLU A C 1
ATOM 764 O O . GLU A 1 100 ? -11.925 9.065 7.017 1.00 90.50 100 GLU A O 1
ATOM 769 N N . ASP A 1 101 ? -11.969 10.313 5.144 1.00 92.81 101 ASP A N 1
ATOM 770 C CA . ASP A 1 101 ? -12.624 9.306 4.311 1.00 92.81 101 ASP A CA 1
ATOM 771 C C . ASP A 1 101 ? -11.698 8.099 4.089 1.00 92.81 101 ASP A C 1
ATOM 773 O O . ASP A 1 101 ? -12.146 6.953 4.070 1.00 92.81 101 ASP A O 1
ATOM 777 N N . VAL A 1 102 ? -10.390 8.351 3.927 1.00 94.25 102 VAL A N 1
ATOM 778 C CA . VAL A 1 102 ? -9.397 7.327 3.580 1.00 94.25 102 VAL A CA 1
ATOM 779 C C . VAL A 1 102 ? -8.183 7.385 4.502 1.00 94.25 102 VAL A C 1
ATOM 781 O O . VAL A 1 102 ? -7.590 8.441 4.727 1.00 94.25 102 VAL A O 1
ATOM 784 N N . CYS A 1 103 ? -7.742 6.214 4.958 1.00 94.62 103 CYS A N 1
ATOM 785 C CA . CYS A 1 103 ? -6.474 6.019 5.650 1.00 94.62 103 CYS A CA 1
ATOM 786 C C . CYS A 1 103 ? -5.557 5.111 4.826 1.00 94.62 103 CYS A C 1
ATOM 788 O O . CYS A 1 103 ? -5.851 3.930 4.640 1.00 94.62 103 CYS A O 1
ATOM 790 N N . ILE A 1 104 ? -4.411 5.634 4.391 1.00 96.44 104 ILE A N 1
ATOM 791 C CA . ILE A 1 104 ? -3.401 4.878 3.649 1.00 96.44 104 ILE A CA 1
ATOM 792 C C . ILE A 1 104 ? -2.240 4.522 4.575 1.00 96.44 104 ILE A C 1
ATOM 794 O O . ILE A 1 104 ? -1.487 5.392 5.020 1.00 96.44 104 ILE A O 1
ATOM 798 N N . ALA A 1 105 ? -2.080 3.229 4.843 1.00 95.88 105 ALA A N 1
ATOM 799 C CA . ALA A 1 105 ? -0.992 2.680 5.636 1.00 95.88 105 ALA A CA 1
ATOM 800 C C . ALA A 1 105 ? 0.038 1.969 4.749 1.00 95.88 105 ALA A C 1
ATOM 802 O O . ALA A 1 105 ? -0.289 1.353 3.737 1.00 95.88 105 ALA A O 1
ATOM 803 N N . GLU A 1 106 ? 1.300 2.023 5.162 1.00 96.38 106 GLU A N 1
ATOM 804 C CA . GLU A 1 106 ? 2.375 1.242 4.552 1.00 96.38 106 GLU A CA 1
ATOM 805 C C . GLU A 1 106 ? 2.692 0.076 5.474 1.00 96.38 106 GLU A C 1
ATOM 807 O O . GLU A 1 106 ? 2.959 0.313 6.648 1.00 96.38 106 GLU A O 1
ATOM 812 N N . PHE A 1 107 ? 2.672 -1.159 4.982 1.00 96.31 107 PHE A N 1
ATOM 813 C CA . PHE A 1 107 ? 3.075 -2.329 5.764 1.00 96.31 107 PHE A CA 1
ATOM 814 C C . PHE A 1 107 ? 4.392 -2.874 5.212 1.00 96.31 107 PHE A C 1
ATOM 816 O O . PHE A 1 107 ? 4.499 -3.179 4.021 1.00 96.31 107 PHE A O 1
ATOM 823 N N . ALA A 1 108 ? 5.385 -3.021 6.083 1.00 93.94 108 ALA A N 1
ATOM 824 C CA . ALA A 1 108 ? 6.668 -3.637 5.778 1.00 93.94 108 ALA A CA 1
ATOM 825 C C . ALA A 1 108 ? 6.919 -4.818 6.722 1.00 93.94 108 ALA A C 1
ATOM 827 O O . ALA A 1 108 ? 6.553 -4.782 7.897 1.00 93.94 108 ALA A O 1
ATOM 828 N N . VAL A 1 109 ? 7.561 -5.858 6.193 1.00 94.44 109 VAL A N 1
ATOM 829 C CA . VAL A 1 109 ? 7.912 -7.072 6.936 1.00 94.44 109 VAL A CA 1
ATOM 830 C C . VAL A 1 109 ? 9.409 -7.317 6.833 1.00 94.44 109 VAL A C 1
ATOM 832 O O . VAL A 1 109 ? 9.998 -7.200 5.759 1.00 94.44 109 VAL A O 1
ATOM 835 N N . SER A 1 110 ? 10.019 -7.644 7.964 1.00 94.19 110 SER A N 1
ATOM 836 C CA . SER A 1 110 ? 11.464 -7.851 8.109 1.00 94.19 110 SER A CA 1
ATOM 837 C C . SER A 1 110 ? 11.815 -9.248 8.619 1.00 94.19 110 SER A C 1
ATOM 839 O O . SER A 1 110 ? 12.960 -9.679 8.515 1.00 94.19 110 SER A O 1
ATOM 841 N N . ARG A 1 111 ? 10.833 -9.963 9.170 1.00 95.00 111 ARG A N 1
ATOM 842 C CA . ARG A 1 111 ? 10.955 -11.322 9.699 1.00 95.00 111 ARG A CA 1
ATOM 843 C C . ARG A 1 111 ? 9.602 -12.040 9.642 1.00 95.00 111 ARG A C 1
ATOM 845 O O . ARG A 1 111 ? 8.565 -11.376 9.553 1.00 95.00 111 ARG A O 1
ATOM 852 N N . PRO A 1 112 ? 9.590 -13.379 9.755 1.00 95.75 112 PRO A N 1
ATOM 853 C CA . PRO A 1 112 ? 8.350 -14.138 9.819 1.00 95.75 112 PRO A CA 1
ATOM 854 C C . PRO A 1 112 ? 7.416 -13.657 10.941 1.00 95.75 112 PRO A C 1
ATOM 856 O O . PRO A 1 112 ? 7.849 -13.441 12.077 1.00 95.75 112 PRO A O 1
ATOM 859 N N . ARG A 1 113 ? 6.118 -13.604 10.631 1.00 94.56 113 ARG A N 1
ATOM 860 C CA . ARG A 1 113 ? 4.971 -13.194 11.458 1.00 94.56 113 ARG A CA 1
ATOM 861 C C . ARG A 1 113 ? 4.806 -11.688 11.681 1.00 94.56 113 ARG A C 1
ATOM 863 O O . ARG A 1 113 ? 3.888 -11.308 12.417 1.00 94.56 113 ARG A O 1
ATOM 870 N N . ASP A 1 114 ? 5.622 -10.840 11.055 1.00 95.50 114 ASP A N 1
ATOM 871 C CA . ASP A 1 114 ? 5.449 -9.382 11.126 1.00 95.50 114 ASP A CA 1
ATOM 872 C C . ASP A 1 114 ? 4.078 -8.961 10.556 1.00 95.50 114 ASP A C 1
ATOM 874 O O . ASP A 1 114 ? 3.352 -8.200 11.202 1.00 95.50 114 ASP A O 1
ATOM 878 N N . MET A 1 115 ? 3.653 -9.508 9.409 1.00 96.25 115 MET A N 1
ATOM 879 C CA . MET A 1 115 ? 2.345 -9.195 8.822 1.00 96.25 115 MET A CA 1
ATOM 880 C C . MET A 1 115 ? 1.216 -9.632 9.742 1.00 96.25 115 MET A C 1
ATOM 882 O O . MET A 1 115 ? 0.291 -8.865 10.012 1.00 96.25 115 MET A O 1
ATOM 886 N N . ARG A 1 116 ? 1.305 -10.846 10.293 1.00 94.38 116 ARG A N 1
ATOM 887 C CA . ARG A 1 116 ? 0.308 -11.348 11.243 1.00 94.38 116 ARG A CA 1
ATOM 888 C C . ARG A 1 116 ? 0.158 -10.419 12.447 1.00 94.38 116 ARG A C 1
ATOM 890 O O . ARG A 1 116 ? -0.955 -10.257 12.948 1.00 94.38 116 ARG A O 1
ATOM 897 N N . TYR A 1 117 ? 1.243 -9.804 12.919 1.00 93.56 117 TYR A N 1
ATOM 898 C CA . TYR A 1 117 ? 1.171 -8.785 13.963 1.00 93.56 117 TYR A CA 1
ATOM 899 C C . TYR A 1 117 ? 0.415 -7.535 13.486 1.00 93.56 117 TYR A C 1
ATOM 901 O O . TYR A 1 117 ? -0.520 -7.104 14.165 1.00 93.56 117 TYR A O 1
ATOM 909 N N . LEU A 1 118 ? 0.764 -6.986 12.318 1.00 95.38 118 LEU A N 1
ATOM 910 C CA . LEU A 1 118 ? 0.111 -5.795 11.755 1.00 95.38 118 LEU A CA 1
ATOM 911 C C . LEU A 1 118 ? -1.390 -6.024 11.506 1.00 95.38 118 LEU A C 1
ATOM 913 O O . LEU A 1 118 ? -2.218 -5.187 11.859 1.00 95.38 118 LEU A O 1
ATOM 917 N N . LEU A 1 119 ? -1.776 -7.202 11.020 1.00 95.69 119 LEU A N 1
ATOM 918 C CA .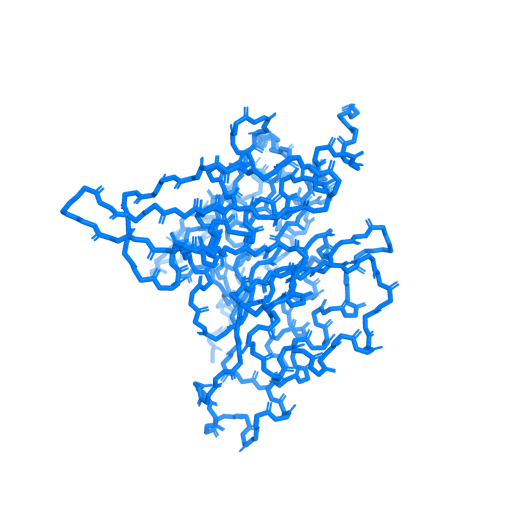 LEU A 1 119 ? -3.169 -7.592 10.764 1.00 95.69 119 LEU A CA 1
ATOM 919 C C . LEU A 1 119 ? -4.015 -7.806 12.027 1.00 95.69 119 LEU A C 1
ATOM 921 O O . LEU A 1 119 ? -5.244 -7.911 11.949 1.00 95.69 119 LEU A O 1
ATOM 925 N N . ARG A 1 120 ? -3.398 -7.855 13.216 1.00 95.00 120 ARG A N 1
ATOM 926 C CA . ARG A 1 120 ? -4.161 -7.779 14.471 1.00 95.00 120 ARG A CA 1
ATOM 927 C C . ARG A 1 120 ? -4.752 -6.390 14.679 1.00 95.00 120 ARG A C 1
ATOM 929 O O . ARG A 1 120 ? -5.672 -6.283 15.489 1.00 95.00 120 ARG A O 1
ATOM 936 N N . LEU A 1 121 ? -4.196 -5.357 14.042 1.00 94.00 121 LEU A N 1
ATOM 937 C CA . LEU A 1 121 ? -4.591 -3.963 14.218 1.00 94.00 121 LEU A CA 1
ATOM 938 C C . LEU A 1 121 ? -5.847 -3.646 13.417 1.00 94.00 121 LEU A C 1
ATOM 940 O O . LEU A 1 121 ? -6.801 -3.117 13.977 1.00 94.00 121 LEU A O 1
ATOM 944 N N . LEU A 1 122 ? -5.846 -4.013 12.136 1.00 93.56 122 LEU A N 1
ATOM 945 C CA . LEU A 1 122 ? -6.903 -3.671 11.193 1.00 93.56 122 LEU A CA 1
ATOM 946 C C . LEU A 1 122 ? -7.119 -4.763 10.145 1.00 93.56 122 LEU A C 1
ATOM 948 O O . LEU A 1 122 ? -6.268 -5.631 9.939 1.00 93.56 122 LEU A O 1
ATOM 952 N N . ARG A 1 123 ? -8.265 -4.689 9.465 1.00 94.31 123 ARG A N 1
ATOM 953 C CA . ARG A 1 123 ? -8.515 -5.394 8.203 1.00 94.31 123 ARG A CA 1
ATOM 954 C C . ARG A 1 123 ? -8.576 -4.359 7.078 1.00 94.31 123 ARG A C 1
ATOM 956 O O . ARG A 1 123 ? -9.366 -3.427 7.226 1.00 94.31 123 ARG A O 1
ATOM 963 N N . PRO A 1 124 ? -7.785 -4.501 6.004 1.00 96.25 124 PRO A N 1
ATOM 964 C CA . PRO A 1 124 ? -7.790 -3.537 4.913 1.00 96.25 124 PRO A CA 1
ATOM 965 C C . PRO A 1 124 ? -9.035 -3.683 4.036 1.00 96.25 124 PRO A C 1
ATOM 967 O O . PRO A 1 124 ? -9.535 -4.792 3.828 1.00 96.25 124 PRO A O 1
ATOM 970 N N . ASP A 1 125 ? -9.504 -2.562 3.504 1.00 96.25 125 ASP A N 1
ATOM 971 C CA . ASP A 1 125 ? -10.492 -2.522 2.426 1.00 96.25 125 ASP A CA 1
ATOM 972 C C . ASP A 1 125 ? -9.811 -2.688 1.064 1.00 96.25 125 ASP A C 1
ATOM 974 O O . ASP A 1 125 ? -10.339 -3.340 0.172 1.00 96.25 125 ASP A O 1
ATOM 978 N N . CYS A 1 126 ? -8.594 -2.163 0.924 1.00 97.62 126 CYS A N 1
ATOM 979 C CA . CYS A 1 126 ? -7.783 -2.297 -0.276 1.00 97.62 126 CYS A CA 1
ATOM 980 C C . CYS A 1 126 ? -6.348 -2.668 0.087 1.00 97.62 126 CYS A C 1
ATOM 982 O O . CYS A 1 126 ? -5.762 -2.080 0.996 1.00 97.62 126 CYS A O 1
ATOM 984 N N . VAL A 1 127 ? -5.752 -3.594 -0.658 1.00 98.31 127 VAL A N 1
ATOM 985 C CA . VAL A 1 127 ? -4.325 -3.921 -0.581 1.00 98.31 127 VAL A CA 1
ATOM 986 C C . VAL A 1 127 ? -3.679 -3.678 -1.934 1.00 98.31 127 VAL A C 1
ATOM 988 O O . VAL A 1 127 ? -4.199 -4.119 -2.954 1.00 98.31 127 VAL A O 1
ATOM 991 N N . VAL A 1 128 ? -2.525 -3.018 -1.929 1.00 98.62 128 VAL A N 1
ATOM 992 C CA . VAL A 1 128 ? -1.655 -2.858 -3.095 1.00 98.62 128 VAL A CA 1
ATOM 993 C C . VAL A 1 128 ? -0.338 -3.574 -2.821 1.00 98.62 128 VAL A C 1
ATOM 995 O O . VAL A 1 128 ? 0.338 -3.246 -1.843 1.00 98.62 128 VAL A O 1
ATOM 998 N N . LEU A 1 129 ? 0.024 -4.544 -3.663 1.00 98.25 129 LEU A N 1
ATOM 999 C CA . LEU A 1 129 ? 1.309 -5.243 -3.582 1.00 98.25 129 LEU A CA 1
ATOM 1000 C C . LEU A 1 129 ? 2.253 -4.785 -4.688 1.00 98.25 129 LEU A C 1
ATOM 1002 O O . LEU A 1 129 ? 1.916 -4.884 -5.866 1.00 98.25 129 LEU A O 1
ATOM 1006 N N . THR A 1 130 ? 3.438 -4.317 -4.288 1.00 97.75 130 THR A N 1
ATOM 1007 C CA . THR A 1 130 ? 4.436 -3.765 -5.205 1.00 97.75 130 THR A CA 1
ATOM 1008 C C . THR A 1 130 ? 5.316 -4.816 -5.862 1.00 97.75 130 THR A C 1
ATOM 1010 O O . THR A 1 130 ? 5.247 -4.999 -7.069 1.00 97.75 130 THR A O 1
ATOM 1013 N N . ASP A 1 131 ? 6.169 -5.486 -5.101 1.00 95.75 131 ASP A N 1
ATOM 1014 C CA . ASP A 1 131 ? 7.090 -6.514 -5.586 1.00 95.75 131 ASP A CA 1
ATOM 1015 C C . ASP A 1 131 ? 7.533 -7.437 -4.438 1.00 95.75 131 ASP A C 1
ATOM 1017 O O . ASP A 1 131 ? 7.304 -7.167 -3.247 1.00 95.75 131 ASP A O 1
ATOM 1021 N N . LEU A 1 132 ? 8.197 -8.536 -4.791 1.00 95.88 132 LEU A N 1
ATOM 1022 C CA . LEU A 1 132 ? 8.780 -9.470 -3.835 1.00 95.88 132 LEU A CA 1
ATOM 1023 C C . LEU A 1 132 ? 10.250 -9.741 -4.179 1.00 95.88 132 LEU A C 1
ATOM 1025 O O . LEU A 1 132 ? 10.582 -10.546 -5.055 1.00 95.88 132 LEU A O 1
ATOM 1029 N N . THR A 1 133 ? 11.146 -9.106 -3.419 1.00 94.00 133 THR A N 1
ATOM 1030 C CA . THR A 1 133 ? 12.605 -9.233 -3.553 1.00 94.00 133 THR A CA 1
ATOM 1031 C C . THR A 1 133 ? 13.239 -9.943 -2.351 1.00 94.00 133 THR A C 1
ATOM 1033 O O . THR A 1 133 ? 12.603 -10.155 -1.312 1.00 94.00 133 THR A O 1
ATOM 1036 N N . SER A 1 134 ? 14.528 -10.276 -2.475 1.00 92.19 134 SER A N 1
ATOM 1037 C CA . SER A 1 134 ? 15.360 -10.925 -1.449 1.00 92.19 134 SER A CA 1
ATOM 1038 C C . SER A 1 134 ? 15.774 -10.027 -0.280 1.00 92.19 134 SER A C 1
ATOM 1040 O O . SER A 1 134 ? 16.585 -10.431 0.554 1.00 92.19 134 SER A O 1
ATOM 1042 N N . GLU A 1 135 ? 15.215 -8.823 -0.163 1.00 90.88 135 GLU A N 1
ATOM 1043 C CA . GLU A 1 135 ? 15.388 -8.006 1.037 1.00 90.88 135 GLU A CA 1
ATOM 1044 C C . GLU A 1 135 ? 14.935 -8.786 2.288 1.00 90.88 135 GLU A C 1
ATOM 1046 O O . GLU A 1 135 ? 13.869 -9.411 2.284 1.00 90.88 135 GLU A O 1
ATOM 1051 N N . TYR A 1 136 ? 15.745 -8.753 3.351 1.00 90.62 136 TYR A N 1
ATOM 1052 C CA . TYR A 1 136 ? 15.549 -9.503 4.602 1.00 90.62 136 TYR A CA 1
ATOM 1053 C C . TYR A 1 136 ? 15.550 -11.038 4.473 1.00 90.62 136 TYR A C 1
ATOM 1055 O O . TYR A 1 136 ? 15.152 -11.732 5.409 1.00 90.62 136 TYR A O 1
ATOM 1063 N N . LEU A 1 137 ? 16.048 -11.603 3.365 1.00 91.75 137 LEU A N 1
ATOM 1064 C CA . LEU A 1 137 ? 16.051 -13.057 3.155 1.00 91.75 137 LEU A CA 1
ATOM 1065 C C . LEU A 1 137 ? 16.778 -13.834 4.265 1.00 91.75 137 LEU A C 1
ATOM 1067 O O . LEU A 1 137 ? 16.348 -14.927 4.607 1.00 91.75 137 LEU A O 1
ATOM 1071 N N . SER A 1 138 ? 17.812 -13.261 4.890 1.00 93.69 138 SER A N 1
ATOM 1072 C CA . SER A 1 138 ? 18.506 -13.885 6.028 1.00 93.69 138 SER A CA 1
ATOM 1073 C C . SER A 1 138 ? 17.588 -14.180 7.220 1.00 93.69 138 SER A C 1
ATOM 1075 O O . SER A 1 138 ? 17.808 -15.160 7.926 1.00 93.69 138 SER A O 1
ATOM 1077 N N . ALA A 1 139 ? 16.549 -13.368 7.437 1.00 94.12 139 ALA A N 1
ATOM 1078 C CA . ALA A 1 139 ? 15.563 -13.576 8.496 1.00 94.12 139 ALA A CA 1
ATOM 1079 C C . ALA A 1 139 ? 14.424 -14.516 8.070 1.00 94.12 139 ALA A C 1
ATOM 1081 O O . ALA A 1 139 ? 13.865 -15.223 8.907 1.00 94.12 139 ALA A O 1
ATOM 1082 N N . PHE A 1 140 ? 14.070 -14.5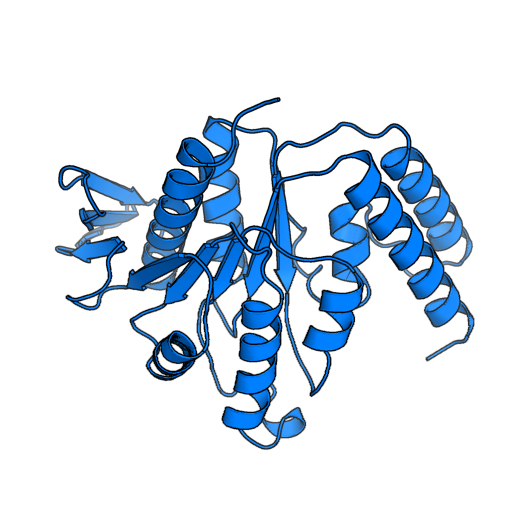22 6.782 1.00 94.31 140 PHE A N 1
ATOM 1083 C CA . PHE A 1 140 ? 12.992 -15.355 6.239 1.00 94.31 140 PHE A CA 1
ATOM 1084 C C . PHE A 1 140 ? 13.442 -16.761 5.824 1.00 94.31 140 PHE A C 1
ATOM 1086 O O . PHE A 1 140 ? 12.609 -17.656 5.711 1.00 94.31 140 PHE A O 1
ATOM 1093 N N . GLY A 1 141 ? 14.732 -16.969 5.570 1.00 94.81 141 GLY A N 1
ATOM 1094 C CA . GLY A 1 141 ? 15.282 -18.197 4.998 1.00 94.81 141 GLY A CA 1
ATOM 1095 C C . GLY A 1 141 ? 15.023 -18.313 3.494 1.00 94.81 141 GLY A C 1
ATOM 1096 O O . GLY A 1 141 ? 15.970 -18.452 2.724 1.00 94.81 141 GLY A O 1
ATOM 1097 N N . THR A 1 142 ? 13.761 -18.217 3.061 1.00 94.81 142 THR A N 1
ATOM 1098 C CA . THR A 1 142 ? 13.372 -18.340 1.645 1.00 94.81 142 THR A CA 1
ATOM 1099 C C . THR A 1 142 ? 12.382 -17.258 1.200 1.00 94.81 142 THR A C 1
ATOM 1101 O O . THR A 1 142 ? 11.684 -16.653 2.021 1.00 94.81 142 THR A O 1
ATOM 1104 N N . LEU A 1 143 ? 12.300 -17.012 -0.113 1.00 94.50 143 LEU A N 1
ATOM 1105 C CA . LEU A 1 143 ? 11.347 -16.048 -0.680 1.00 94.50 143 LEU A CA 1
ATOM 1106 C C . LEU A 1 143 ? 9.902 -16.524 -0.529 1.00 94.50 143 LEU A C 1
ATOM 1108 O O . LEU A 1 143 ? 9.017 -15.703 -0.325 1.00 94.50 143 LEU A O 1
ATOM 1112 N N . GLU A 1 144 ? 9.670 -17.832 -0.558 1.00 94.12 144 GLU A N 1
ATOM 1113 C CA . GLU A 1 144 ? 8.361 -18.451 -0.338 1.00 94.12 144 GLU A CA 1
ATOM 1114 C C . GLU A 1 144 ? 7.886 -18.196 1.095 1.00 94.12 144 GLU A C 1
ATOM 1116 O O . GLU A 1 144 ? 6.715 -17.917 1.332 1.00 94.12 144 GLU A O 1
ATOM 1121 N N . THR A 1 145 ? 8.804 -18.224 2.066 1.00 94.25 145 THR A N 1
ATOM 1122 C CA . THR A 1 145 ? 8.476 -17.889 3.457 1.00 94.25 145 THR A CA 1
ATOM 1123 C C . THR A 1 145 ? 8.092 -16.417 3.599 1.00 94.25 145 THR A C 1
ATOM 1125 O O . THR A 1 145 ? 7.168 -16.102 4.344 1.00 94.25 145 THR A O 1
ATOM 1128 N N . LYS A 1 146 ? 8.741 -15.515 2.851 1.00 95.94 146 LYS A N 1
ATOM 1129 C CA . LYS A 1 146 ? 8.345 -14.099 2.781 1.00 95.94 146 LYS A CA 1
ATOM 1130 C C . LYS A 1 146 ? 7.019 -13.908 2.034 1.00 95.94 146 LYS A C 1
ATOM 1132 O O . LYS A 1 146 ? 6.204 -13.098 2.459 1.00 95.94 146 LYS A O 1
ATOM 1137 N N . ALA A 1 147 ? 6.773 -14.671 0.968 1.00 95.50 147 ALA A N 1
ATOM 1138 C CA . ALA A 1 147 ? 5.532 -14.622 0.191 1.00 95.50 147 ALA A CA 1
ATOM 1139 C C . ALA A 1 147 ? 4.299 -14.930 1.050 1.00 95.50 147 ALA A C 1
ATOM 1141 O O . ALA A 1 147 ? 3.288 -14.242 0.920 1.00 95.50 147 ALA A O 1
ATOM 1142 N N . LYS A 1 148 ? 4.421 -15.863 2.005 1.00 95.12 148 LYS A N 1
ATOM 1143 C CA . LYS A 1 148 ? 3.363 -16.177 2.982 1.00 95.12 148 LYS A CA 1
ATOM 1144 C C . LYS A 1 148 ? 2.902 -14.967 3.800 1.00 95.12 148 LYS A C 1
ATOM 1146 O O . LYS A 1 148 ? 1.730 -14.886 4.146 1.00 95.12 148 LYS A O 1
ATOM 1151 N N . GLU A 1 149 ? 3.778 -13.995 4.074 1.00 96.75 149 GLU A N 1
ATOM 1152 C CA . GLU A 1 149 ? 3.362 -12.747 4.732 1.00 96.75 149 GLU A CA 1
ATOM 1153 C C . GLU A 1 149 ? 2.391 -11.950 3.851 1.00 96.75 149 GLU A C 1
ATOM 1155 O O . GLU A 1 149 ? 1.426 -11.374 4.344 1.00 96.75 149 GLU A O 1
ATOM 1160 N N . TYR A 1 150 ? 2.620 -11.905 2.538 1.00 96.69 150 TYR A N 1
ATOM 1161 C CA . TYR A 1 150 ? 1.729 -11.203 1.615 1.00 96.69 150 TYR A CA 1
ATOM 1162 C C . TYR A 1 150 ? 0.453 -12.004 1.333 1.00 96.69 150 TYR A C 1
ATOM 1164 O O . TYR A 1 150 ? -0.610 -11.403 1.199 1.00 96.69 150 TYR A O 1
ATOM 1172 N N . GLU A 1 151 ? 0.511 -13.337 1.342 1.00 95.88 151 GLU A N 1
ATOM 1173 C CA . GLU A 1 151 ? -0.684 -14.193 1.333 1.00 95.88 151 GLU A CA 1
ATOM 1174 C C . GLU A 1 151 ? -1.583 -13.919 2.549 1.00 95.88 151 GLU A C 1
ATOM 1176 O O . GLU A 1 151 ? -2.782 -13.686 2.383 1.00 95.88 151 GLU A O 1
ATOM 1181 N N . ASP A 1 152 ? -1.009 -13.858 3.758 1.00 95.75 152 ASP A N 1
ATOM 1182 C CA . ASP A 1 152 ? -1.726 -13.502 4.991 1.00 95.75 152 ASP A CA 1
ATOM 1183 C C . ASP A 1 152 ? -2.415 -12.131 4.871 1.00 95.75 152 ASP A C 1
ATOM 1185 O O . ASP A 1 152 ? -3.563 -11.965 5.301 1.00 95.75 152 ASP A O 1
ATOM 1189 N N . LEU A 1 153 ? -1.740 -11.147 4.263 1.00 97.19 153 LEU A N 1
ATOM 1190 C CA . LEU A 1 153 ? -2.308 -9.823 3.997 1.00 97.19 153 LEU A CA 1
ATOM 1191 C C . LEU A 1 153 ? -3.515 -9.900 3.057 1.00 97.19 153 LEU A C 1
ATOM 1193 O O . LEU A 1 153 ? -4.572 -9.347 3.375 1.00 97.19 153 LEU A O 1
ATOM 1197 N N . LEU A 1 154 ? -3.377 -10.604 1.934 1.00 96.88 154 LEU A N 1
ATOM 1198 C CA . LEU A 1 154 ? -4.437 -10.743 0.934 1.00 96.88 154 LEU A CA 1
ATOM 1199 C C . LEU A 1 154 ? -5.655 -11.500 1.486 1.00 96.88 154 LEU A C 1
ATOM 1201 O O . LEU A 1 154 ? -6.791 -11.085 1.260 1.00 96.88 154 LEU A O 1
ATOM 1205 N N . MET A 1 155 ? -5.441 -12.549 2.285 1.00 94.75 155 MET A N 1
ATOM 1206 C CA . MET A 1 155 ? -6.518 -13.307 2.940 1.00 94.75 155 MET A CA 1
ATOM 1207 C C . MET A 1 155 ? -7.291 -12.485 3.982 1.00 94.75 155 MET A C 1
ATOM 1209 O O . MET A 1 155 ? -8.409 -12.840 4.372 1.00 94.75 155 MET A O 1
ATOM 1213 N N . ARG A 1 156 ? -6.710 -11.384 4.474 1.00 95.69 156 ARG A N 1
ATOM 1214 C CA . ARG A 1 156 ? -7.311 -10.571 5.536 1.00 95.69 156 ARG A CA 1
ATOM 1215 C C . ARG A 1 156 ? -8.116 -9.376 5.027 1.00 95.69 156 ARG A C 1
ATOM 1217 O O . ARG A 1 156 ? -8.814 -8.767 5.852 1.00 95.69 156 ARG A O 1
ATOM 1224 N N . ILE A 1 157 ? -8.083 -9.102 3.720 1.00 96.38 157 ILE A N 1
ATOM 1225 C CA . ILE A 1 157 ? -8.921 -8.090 3.058 1.00 96.38 157 ILE A CA 1
ATOM 1226 C C . ILE A 1 157 ? -10.401 -8.324 3.415 1.00 96.38 157 ILE A C 1
ATOM 1228 O O . ILE A 1 157 ? -10.840 -9.459 3.642 1.00 96.38 157 ILE A O 1
ATOM 1232 N N . LYS A 1 158 ? -11.174 -7.244 3.571 1.00 94.69 158 LYS A N 1
ATOM 1233 C CA . LYS A 1 158 ? -12.627 -7.332 3.798 1.00 94.69 158 LYS A CA 1
ATOM 1234 C C . LYS A 1 158 ? -13.326 -7.942 2.568 1.00 94.69 158 LYS A C 1
ATOM 1236 O O . LYS A 1 158 ? -12.825 -7.844 1.458 1.00 94.69 158 LYS A O 1
ATOM 1241 N N . ALA A 1 159 ? -14.492 -8.565 2.755 1.00 90.62 159 ALA A N 1
ATOM 1242 C CA . ALA A 1 159 ? -15.154 -9.361 1.708 1.00 90.62 159 ALA A CA 1
ATOM 1243 C C . ALA A 1 159 ? -15.428 -8.592 0.397 1.00 90.62 159 ALA A C 1
ATOM 1245 O O . ALA A 1 159 ? -15.266 -9.156 -0.678 1.00 90.62 159 ALA A O 1
ATOM 1246 N N . ASN A 1 160 ? -15.767 -7.303 0.492 1.00 89.50 160 ASN A N 1
ATOM 1247 C CA . ASN A 1 160 ? -16.012 -6.419 -0.656 1.00 89.50 160 ASN A CA 1
ATOM 1248 C C . ASN A 1 160 ? -14.791 -5.555 -1.011 1.00 89.50 160 ASN A C 1
ATOM 1250 O O . ASN A 1 160 ? -14.938 -4.492 -1.604 1.00 89.50 160 ASN A O 1
ATOM 1254 N N . GLY A 1 161 ? -13.607 -5.962 -0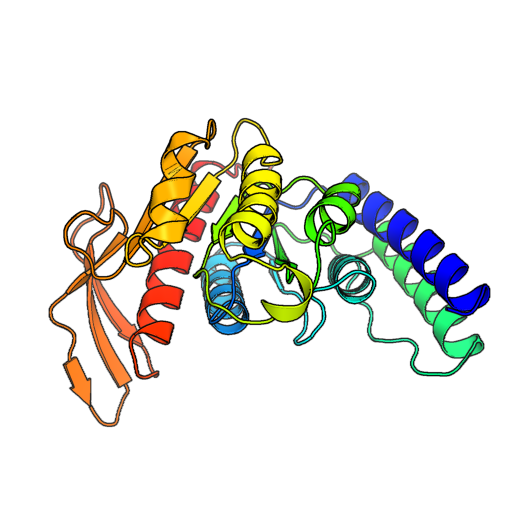.559 1.00 93.94 161 GLY A N 1
ATOM 1255 C CA . GLY A 1 161 ? -12.379 -5.214 -0.761 1.00 93.94 161 GLY A CA 1
ATOM 1256 C C . GLY A 1 161 ? -11.693 -5.507 -2.092 1.00 93.94 161 GLY A C 1
ATOM 1257 O O . GLY A 1 161 ? -12.149 -6.324 -2.896 1.00 93.94 161 GLY A O 1
ATOM 1258 N N . LEU A 1 162 ? -10.552 -4.851 -2.287 1.00 96.62 162 LEU A N 1
ATOM 1259 C CA . LEU A 1 162 ? -9.758 -4.908 -3.510 1.00 96.62 162 LEU A CA 1
ATOM 1260 C C . LEU A 1 162 ? -8.327 -5.378 -3.242 1.00 96.62 162 LEU A C 1
ATOM 1262 O O . LEU A 1 162 ? -7.652 -4.874 -2.343 1.00 96.62 162 LEU A O 1
ATOM 1266 N N . ALA A 1 163 ? -7.833 -6.273 -4.091 1.00 98.00 163 ALA A N 1
ATOM 1267 C CA . ALA A 1 163 ? -6.410 -6.538 -4.256 1.00 98.00 163 ALA A CA 1
ATOM 1268 C C . ALA A 1 163 ? -5.907 -5.928 -5.576 1.00 98.00 163 ALA A C 1
ATOM 1270 O O . ALA A 1 163 ? -6.411 -6.261 -6.650 1.00 98.00 163 ALA A O 1
ATOM 1271 N N . VAL A 1 164 ? -4.904 -5.054 -5.495 1.00 98.12 164 VAL A N 1
ATOM 1272 C CA . VAL A 1 164 ? -4.204 -4.431 -6.628 1.00 98.12 164 VAL A CA 1
ATOM 1273 C C . VAL A 1 164 ? -2.797 -5.015 -6.694 1.00 98.12 164 VAL A C 1
ATOM 1275 O O . VAL A 1 164 ? -1.980 -4.788 -5.799 1.00 98.12 164 VAL A O 1
ATOM 1278 N N . LEU A 1 165 ? -2.524 -5.803 -7.727 1.00 97.75 165 LEU A N 1
ATOM 1279 C CA . LEU A 1 165 ? -1.342 -6.662 -7.790 1.00 97.75 165 LEU A CA 1
ATOM 1280 C C . LEU A 1 165 ? -0.439 -6.275 -8.966 1.00 97.75 165 LEU A C 1
ATOM 1282 O O . LEU A 1 165 ? -0.925 -6.002 -10.064 1.00 97.75 165 LEU A O 1
ATOM 1286 N N . ASN A 1 166 ? 0.873 -6.240 -8.738 1.00 97.44 166 ASN A N 1
ATOM 1287 C CA . ASN A 1 166 ? 1.842 -6.016 -9.805 1.00 97.44 166 ASN A CA 1
ATOM 1288 C C . ASN A 1 166 ? 1.993 -7.267 -10.682 1.00 97.44 166 ASN A C 1
ATOM 1290 O O . ASN A 1 166 ? 2.556 -8.266 -10.235 1.00 97.44 166 ASN A O 1
ATOM 1294 N N . GLN A 1 167 ? 1.541 -7.185 -11.933 1.00 96.00 167 GLN A N 1
ATOM 1295 C CA . GLN A 1 167 ? 1.605 -8.273 -12.915 1.00 96.00 167 GLN A CA 1
ATOM 1296 C C . GLN A 1 167 ? 3.031 -8.512 -13.444 1.00 96.00 167 GLN A C 1
ATOM 1298 O O . GLN A 1 167 ? 3.342 -9.578 -13.972 1.00 96.00 167 GLN A O 1
ATOM 1303 N N . ASP A 1 168 ? 3.923 -7.529 -13.309 1.00 95.88 168 ASP A N 1
ATOM 1304 C CA . ASP A 1 168 ? 5.296 -7.648 -13.809 1.00 95.88 168 ASP A CA 1
ATOM 1305 C C . ASP A 1 168 ? 6.202 -8.443 -12.849 1.00 95.88 168 ASP A C 1
ATOM 1307 O O . ASP A 1 168 ? 7.315 -8.821 -13.219 1.00 95.88 168 ASP A O 1
ATOM 1311 N N . ASP A 1 169 ? 5.751 -8.708 -11.617 1.00 95.38 169 ASP A N 1
ATOM 1312 C CA . ASP A 1 169 ? 6.463 -9.547 -10.652 1.00 95.38 169 ASP A CA 1
ATOM 1313 C C . ASP A 1 169 ? 5.838 -10.948 -10.618 1.00 95.38 169 ASP A C 1
ATOM 1315 O O . ASP A 1 169 ? 4.758 -11.158 -10.070 1.00 95.38 169 ASP A O 1
ATOM 1319 N N . ALA A 1 170 ? 6.550 -11.939 -11.165 1.00 93.38 170 ALA A N 1
ATOM 1320 C CA . ALA A 1 170 ? 6.073 -13.321 -11.257 1.00 93.38 170 ALA A CA 1
ATOM 1321 C C . ALA A 1 170 ? 5.672 -13.936 -9.900 1.00 93.38 170 ALA A C 1
ATOM 1323 O O . ALA A 1 170 ? 4.812 -14.818 -9.851 1.00 93.38 170 ALA A O 1
ATOM 1324 N N . ARG A 1 171 ? 6.274 -13.487 -8.792 1.00 93.81 171 ARG A N 1
ATOM 1325 C CA . ARG A 1 171 ? 5.957 -13.988 -7.448 1.00 93.81 171 ARG A CA 1
ATOM 1326 C C . ARG A 1 171 ? 4.682 -13.350 -6.925 1.00 93.81 171 ARG A C 1
ATOM 1328 O O . ARG A 1 171 ? 3.883 -14.057 -6.327 1.00 93.81 171 ARG A O 1
ATOM 1335 N N . ILE A 1 172 ? 4.466 -12.059 -7.187 1.00 95.44 172 ILE A N 1
ATOM 1336 C CA . ILE A 1 172 ? 3.180 -11.402 -6.917 1.00 95.44 172 ILE A CA 1
ATOM 1337 C C . ILE A 1 172 ? 2.077 -12.021 -7.783 1.00 95.44 172 ILE A C 1
ATOM 1339 O O . ILE A 1 172 ? 1.018 -12.356 -7.253 1.00 95.44 172 ILE A O 1
ATOM 1343 N N . CYS A 1 173 ? 2.348 -12.286 -9.065 1.00 92.31 173 CYS A N 1
ATOM 1344 C CA . CYS A 1 173 ? 1.443 -13.012 -9.958 1.00 92.31 173 CYS A CA 1
ATOM 1345 C C . CYS A 1 173 ? 1.028 -14.372 -9.394 1.00 92.31 173 CYS A C 1
ATOM 1347 O O . CYS A 1 173 ? -0.153 -14.712 -9.417 1.00 92.31 173 CYS A O 1
ATOM 1349 N N . ALA A 1 174 ? 1.965 -15.140 -8.833 1.00 92.75 174 ALA A N 1
ATOM 1350 C CA . ALA A 1 174 ? 1.654 -16.435 -8.230 1.00 92.75 174 ALA A CA 1
ATOM 1351 C C . ALA A 1 174 ? 0.643 -16.330 -7.067 1.00 92.75 174 ALA A C 1
ATOM 1353 O O . ALA A 1 174 ? -0.145 -17.254 -6.858 1.00 92.75 174 ALA A O 1
ATOM 1354 N N . LEU A 1 175 ? 0.591 -15.190 -6.364 1.00 91.62 175 LEU A N 1
ATOM 1355 C CA . LEU A 1 175 ? -0.365 -14.962 -5.274 1.00 91.62 175 LEU A CA 1
ATOM 1356 C C . LEU A 1 175 ? -1.811 -14.780 -5.765 1.00 91.62 175 LEU A C 1
ATOM 1358 O O . LEU A 1 175 ? -2.742 -14.914 -4.970 1.00 91.62 175 LEU A O 1
ATOM 1362 N N . HIS A 1 176 ? -2.036 -14.519 -7.061 1.00 86.56 176 HIS A N 1
ATOM 1363 C CA . HIS A 1 176 ? -3.373 -14.291 -7.624 1.00 86.56 176 HIS A CA 1
ATOM 1364 C C . HIS A 1 176 ? -4.358 -15.419 -7.336 1.00 86.56 176 HIS A C 1
ATOM 1366 O O . HIS A 1 176 ? -5.542 -15.153 -7.099 1.00 86.56 176 HIS A O 1
ATOM 1372 N N . ALA A 1 177 ? -3.888 -16.667 -7.390 1.00 84.00 177 ALA A N 1
ATOM 1373 C CA . ALA A 1 177 ? -4.733 -17.849 -7.263 1.00 84.00 177 ALA A CA 1
ATOM 1374 C C . ALA A 1 177 ? -5.418 -17.932 -5.887 1.00 84.00 177 ALA A C 1
ATOM 1376 O O . ALA A 1 177 ? -6.553 -18.393 -5.802 1.00 84.00 177 ALA A O 1
ATOM 1377 N N . GLY A 1 178 ? -4.767 -17.433 -4.830 1.00 78.38 178 GLY A N 1
ATOM 1378 C CA . GLY A 1 178 ? -5.266 -17.498 -3.453 1.00 78.38 178 GLY A CA 1
ATOM 1379 C C . GLY A 1 178 ? -6.218 -16.369 -3.044 1.00 78.38 178 GLY A C 1
ATOM 1380 O O . GLY A 1 178 ? -6.797 -16.420 -1.962 1.00 78.38 178 GLY A O 1
ATOM 1381 N N . VAL A 1 179 ? -6.396 -15.337 -3.874 1.00 85.62 179 VAL A N 1
ATOM 1382 C CA . VAL A 1 179 ? -7.221 -14.171 -3.515 1.00 85.62 179 VAL A CA 1
ATOM 1383 C C . VAL A 1 179 ? -8.689 -14.422 -3.853 1.00 85.62 179 VAL A C 1
ATOM 1385 O O . VAL A 1 179 ? -9.025 -14.674 -5.011 1.00 85.62 179 VAL A O 1
ATOM 1388 N N . SER A 1 180 ? -9.575 -14.297 -2.867 1.00 87.12 180 SER A N 1
ATOM 1389 C CA . SER A 1 180 ? -11.026 -14.484 -3.036 1.00 87.12 180 SER A CA 1
ATOM 1390 C C . SER A 1 180 ? -11.816 -13.186 -3.231 1.00 87.12 180 SER A C 1
ATOM 1392 O O . SER A 1 180 ? -13.002 -13.240 -3.537 1.00 87.12 180 SER A O 1
ATOM 1394 N N . VAL A 1 181 ? -11.190 -12.027 -3.012 1.00 90.69 181 VAL A N 1
ATOM 1395 C CA . VAL A 1 181 ? -11.811 -10.704 -3.195 1.00 90.69 181 VAL A CA 1
ATOM 1396 C C . VAL A 1 181 ? -11.673 -10.216 -4.641 1.00 90.69 181 VAL A C 1
ATOM 1398 O O . VAL A 1 181 ? -11.035 -10.877 -5.468 1.00 90.69 181 VAL A O 1
ATOM 1401 N N . VAL A 1 182 ? -12.244 -9.046 -4.950 1.00 92.00 182 VAL A N 1
ATOM 1402 C CA . VAL A 1 182 ? -12.044 -8.393 -6.250 1.00 92.00 182 VAL A CA 1
ATOM 1403 C C . VAL A 1 182 ? -10.548 -8.170 -6.471 1.00 92.00 182 VAL A C 1
ATOM 1405 O O . VAL A 1 182 ? -9.833 -7.699 -5.585 1.00 92.00 182 VAL A O 1
ATOM 1408 N N . LYS A 1 183 ? -10.069 -8.519 -7.664 1.00 93.94 183 LYS A N 1
ATOM 1409 C CA . LYS A 1 183 ? -8.667 -8.394 -8.065 1.00 93.94 183 LYS A CA 1
ATOM 1410 C C . LYS A 1 183 ? -8.547 -7.489 -9.275 1.00 93.94 183 LYS A C 1
ATOM 1412 O O . LYS A 1 183 ? -9.318 -7.622 -10.222 1.00 93.94 183 LYS A O 1
ATOM 1417 N N . THR A 1 184 ? -7.524 -6.650 -9.274 1.00 95.62 184 THR A N 1
ATOM 1418 C CA . THR A 1 184 ? -7.047 -5.960 -10.469 1.00 95.62 184 THR A CA 1
ATOM 1419 C C . THR A 1 184 ? -5.526 -6.004 -10.530 1.00 95.62 184 THR A C 1
ATOM 1421 O O . THR A 1 184 ? -4.855 -6.266 -9.529 1.00 95.62 184 THR A O 1
ATOM 1424 N N . THR A 1 185 ? -4.983 -5.764 -11.715 1.00 97.25 185 THR A N 1
ATOM 1425 C CA . THR A 1 185 ? -3.549 -5.813 -11.979 1.00 97.25 185 THR A CA 1
ATOM 1426 C C . THR A 1 185 ? -3.048 -4.500 -12.518 1.00 97.25 185 THR A C 1
ATOM 1428 O O . THR A 1 185 ? -3.760 -3.805 -13.246 1.00 97.25 185 THR A O 1
ATOM 1431 N N . TYR A 1 186 ? -1.798 -4.193 -12.202 1.00 98.06 186 TYR A N 1
ATOM 1432 C CA . TYR A 1 186 ? -1.060 -3.146 -12.880 1.00 98.06 186 TYR A CA 1
ATOM 1433 C C . TYR A 1 186 ? 0.296 -3.654 -13.358 1.00 98.06 186 TYR A C 1
ATOM 1435 O O . TYR A 1 186 ? 0.836 -4.602 -12.795 1.00 98.06 186 TYR A O 1
ATOM 1443 N N . GLY A 1 187 ? 0.852 -3.026 -14.387 1.00 97.19 187 GLY A N 1
ATOM 1444 C CA . GLY A 1 187 ? 2.148 -3.429 -14.920 1.00 97.19 187 GLY A CA 1
ATOM 1445 C C . GLY A 1 187 ? 2.474 -2.774 -16.254 1.00 9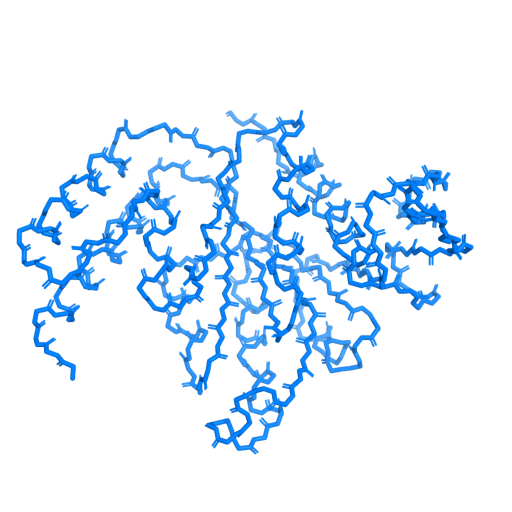7.19 187 GLY A C 1
ATOM 1446 O O . GLY A 1 187 ? 1.699 -1.983 -16.791 1.00 97.19 187 GLY A O 1
ATOM 1447 N N . LEU A 1 188 ? 3.642 -3.098 -16.791 1.00 95.62 188 LEU A N 1
ATOM 1448 C CA . LEU A 1 188 ? 4.019 -2.820 -18.175 1.00 95.62 188 LEU A CA 1
ATOM 1449 C C . LEU A 1 188 ? 3.818 -4.063 -19.062 1.00 95.62 188 LEU A C 1
ATOM 1451 O O . LEU A 1 188 ? 3.927 -3.957 -20.284 1.00 95.62 188 LEU A O 1
ATOM 1455 N N . ALA A 1 189 ? 3.520 -5.224 -18.468 1.00 83.00 189 ALA A N 1
ATOM 1456 C CA . ALA A 1 189 ? 3.109 -6.431 -19.171 1.00 83.00 189 ALA A CA 1
ATOM 1457 C C . ALA A 1 189 ? 1.801 -6.223 -19.954 1.00 83.00 189 ALA A C 1
ATOM 1459 O O . ALA A 1 189 ? 0.918 -5.450 -19.570 1.00 83.00 189 ALA A O 1
ATOM 1460 N N . GLY A 1 190 ? 1.675 -6.932 -21.081 1.00 78.38 190 GLY A N 1
ATOM 1461 C CA . GLY A 1 190 ? 0.565 -6.755 -22.022 1.00 78.38 190 GLY A CA 1
ATOM 1462 C C . GLY A 1 190 ? -0.806 -7.188 -21.492 1.00 78.38 190 GLY A C 1
ATOM 1463 O O . GLY A 1 190 ? -1.821 -6.698 -21.983 1.00 78.38 190 GLY A O 1
ATOM 1464 N N . ASP A 1 191 ? -0.845 -8.067 -20.493 1.00 88.69 191 ASP A N 1
ATOM 1465 C CA . ASP A 1 191 ? -2.060 -8.624 -19.890 1.00 88.69 191 ASP A CA 1
ATOM 1466 C C . ASP A 1 191 ? -2.483 -7.921 -18.586 1.00 88.69 191 ASP A C 1
ATOM 1468 O O . ASP A 1 191 ? -3.556 -8.212 -18.053 1.00 88.69 191 ASP A O 1
ATOM 1472 N N . ALA A 1 192 ? -1.699 -6.959 -18.085 1.00 96.19 192 ALA A N 1
ATOM 1473 C CA . ALA A 1 192 ? -2.119 -6.135 -16.959 1.00 96.19 192 ALA A CA 1
ATOM 1474 C C . ALA A 1 192 ? -3.339 -5.268 -17.334 1.00 96.19 192 ALA A C 1
ATOM 1476 O O . ALA A 1 192 ? -3.401 -4.655 -18.410 1.00 96.19 192 ALA A O 1
ATOM 1477 N N . LEU A 1 193 ? -4.315 -5.207 -16.423 1.00 96.31 193 LEU A N 1
ATOM 1478 C CA . LEU A 1 193 ? -5.560 -4.460 -16.599 1.00 96.31 193 LEU A CA 1
ATOM 1479 C C . LEU A 1 193 ? -5.307 -2.951 -16.629 1.00 96.31 193 LEU A C 1
ATOM 1481 O O . LEU A 1 193 ? -5.849 -2.262 -17.490 1.00 96.31 193 LEU A O 1
ATOM 1485 N N . TYR A 1 194 ? -4.458 -2.466 -15.723 1.00 97.94 194 TYR A N 1
ATOM 1486 C CA . TYR A 1 194 ? -3.933 -1.105 -15.713 1.00 97.94 194 TYR A CA 1
ATOM 1487 C C . TYR A 1 194 ? -2.499 -1.122 -16.236 1.00 97.94 194 TYR A C 1
ATOM 1489 O O . TYR A 1 194 ? -1.579 -1.539 -15.531 1.00 97.94 194 TYR A O 1
ATOM 1497 N N . ARG A 1 195 ? -2.277 -0.674 -17.470 1.00 97.50 195 ARG A N 1
ATOM 1498 C CA . ARG A 1 195 ? -0.940 -0.736 -18.083 1.00 97.50 195 ARG A CA 1
ATOM 1499 C C . ARG A 1 195 ? -0.556 0.515 -18.839 1.00 97.50 195 ARG A C 1
ATOM 1501 O O . ARG A 1 195 ? -1.417 1.248 -19.321 1.00 97.50 195 ARG A O 1
ATOM 1508 N N . ALA A 1 196 ? 0.749 0.721 -18.968 1.00 97.50 196 ALA A N 1
ATOM 1509 C CA . ALA A 1 196 ? 1.322 1.819 -19.730 1.00 97.50 196 ALA A CA 1
ATOM 1510 C C . ALA A 1 196 ? 2.089 1.317 -20.959 1.00 97.50 196 ALA A C 1
ATOM 1512 O O . ALA A 1 196 ? 2.820 0.330 -20.879 1.00 97.50 196 ALA A O 1
ATOM 1513 N N . ASN A 1 197 ? 1.968 2.019 -22.087 1.00 95.88 197 ASN A N 1
ATOM 1514 C CA . ASN A 1 197 ? 2.781 1.787 -23.284 1.00 95.88 197 ASN A CA 1
ATOM 1515 C C . ASN A 1 197 ? 3.207 3.107 -23.960 1.00 95.88 197 ASN A C 1
ATOM 1517 O O . ASN A 1 197 ? 2.850 4.192 -23.505 1.00 95.88 197 ASN A O 1
ATOM 1521 N N . HIS A 1 198 ? 4.032 3.000 -25.013 1.00 95.94 198 HIS A N 1
ATOM 1522 C CA . HIS A 1 198 ? 4.710 4.126 -25.683 1.00 95.94 198 HIS A CA 1
ATOM 1523 C C . HIS A 1 198 ? 5.343 5.117 -24.696 1.00 95.94 198 HIS A C 1
ATOM 1525 O O . HIS A 1 198 ? 5.100 6.320 -24.741 1.00 95.94 198 HIS A O 1
ATOM 1531 N N . ILE A 1 199 ? 6.142 4.578 -23.779 1.00 97.06 199 ILE A N 1
ATOM 1532 C CA . ILE A 1 199 ? 6.804 5.359 -22.741 1.00 97.06 199 ILE A CA 1
ATOM 1533 C C . ILE A 1 199 ? 7.927 6.175 -23.384 1.00 97.06 199 ILE A C 1
ATOM 1535 O O . ILE A 1 199 ? 8.847 5.607 -23.975 1.00 97.06 199 ILE A O 1
ATOM 1539 N N . THR A 1 200 ? 7.866 7.494 -23.239 1.00 97.00 200 THR A N 1
ATOM 1540 C CA . THR A 1 200 ? 8.912 8.426 -23.668 1.00 97.00 200 THR A CA 1
ATOM 1541 C C . THR A 1 200 ? 9.324 9.302 -22.493 1.00 97.00 200 THR A C 1
ATOM 1543 O O . THR A 1 200 ? 8.489 9.724 -21.697 1.00 97.00 200 THR A O 1
ATOM 1546 N N . SER A 1 201 ? 10.621 9.569 -22.358 1.00 96.94 201 SER A N 1
ATOM 1547 C CA . SER A 1 201 ? 11.154 10.429 -21.298 1.00 96.94 201 SER A CA 1
ATOM 1548 C C . SER A 1 201 ? 11.971 11.564 -21.904 1.00 96.94 201 SER A C 1
ATOM 1550 O O . SER A 1 201 ? 12.716 11.352 -22.860 1.00 96.94 201 SER A O 1
ATOM 1552 N N . ASN A 1 202 ? 11.838 12.759 -21.337 1.00 95.31 202 ASN A N 1
ATOM 1553 C CA . ASN A 1 202 ? 12.624 13.949 -21.661 1.00 95.31 202 ASN A CA 1
ATOM 1554 C C . ASN A 1 202 ? 12.974 14.710 -20.371 1.00 95.31 202 ASN A C 1
ATOM 1556 O O . ASN A 1 202 ? 12.608 14.291 -19.282 1.00 95.31 202 ASN A O 1
ATOM 1560 N N . GLU A 1 203 ? 13.649 15.850 -20.461 1.00 95.31 203 GLU A N 1
ATOM 1561 C CA . GLU A 1 203 ? 14.020 16.662 -19.289 1.00 95.31 203 GLU A CA 1
ATOM 1562 C C . GLU A 1 203 ? 12.850 17.139 -18.407 1.00 95.31 203 GLU A C 1
ATOM 1564 O O . GLU A 1 203 ? 13.061 17.476 -17.243 1.00 95.31 203 GLU A O 1
ATOM 1569 N N . HIS A 1 204 ? 11.614 17.119 -18.912 1.00 94.94 204 HIS A N 1
ATOM 1570 C CA . HIS A 1 204 ? 10.418 17.533 -18.176 1.00 94.94 204 HIS A CA 1
ATOM 1571 C C . HIS A 1 204 ? 9.684 16.377 -17.485 1.00 94.94 204 HIS A C 1
ATOM 1573 O O . HIS A 1 204 ? 8.825 16.625 -16.638 1.00 94.94 204 HIS A O 1
ATOM 1579 N N . GLY A 1 205 ? 10.019 15.124 -17.802 1.00 96.88 205 GLY A N 1
ATOM 1580 C CA . GLY A 1 205 ? 9.408 13.957 -17.176 1.00 96.88 205 GLY A CA 1
ATOM 1581 C C . GLY A 1 205 ? 9.200 12.792 -18.134 1.00 96.88 205 GLY A C 1
ATOM 1582 O O . GLY A 1 205 ? 9.923 12.621 -19.115 1.00 96.88 205 GLY A O 1
ATOM 1583 N N . THR A 1 206 ? 8.199 11.970 -17.830 1.00 98.06 206 THR A N 1
ATOM 1584 C CA . THR A 1 206 ? 7.861 10.763 -18.588 1.00 98.06 206 THR A CA 1
ATOM 1585 C C . THR A 1 206 ? 6.408 10.813 -19.046 1.00 98.06 206 THR A C 1
ATOM 1587 O O . THR A 1 206 ? 5.509 11.020 -18.232 1.00 98.06 206 THR A O 1
ATOM 1590 N N . SER A 1 207 ? 6.183 10.594 -20.339 1.00 98.12 207 SER A N 1
ATOM 1591 C CA . SER A 1 207 ? 4.865 10.507 -20.969 1.00 98.12 207 SER A CA 1
ATOM 1592 C C . SER A 1 207 ? 4.578 9.078 -21.422 1.00 98.12 207 SER A C 1
ATOM 1594 O O . SER A 1 207 ? 5.488 8.354 -21.825 1.00 98.12 207 SER A O 1
ATOM 1596 N N . PHE A 1 208 ? 3.321 8.654 -21.332 1.00 97.75 208 PHE A N 1
ATOM 1597 C CA . PHE A 1 208 ? 2.881 7.312 -21.720 1.00 97.75 208 PHE A CA 1
ATOM 1598 C C . PHE A 1 208 ? 1.369 7.277 -21.949 1.00 97.75 208 PHE A C 1
ATOM 1600 O O . PHE A 1 208 ? 0.633 8.132 -21.452 1.00 97.75 208 PHE A O 1
ATOM 1607 N N . TYR A 1 209 ? 0.893 6.263 -22.671 1.00 97.44 209 TYR A N 1
ATOM 1608 C CA . TYR A 1 209 ? -0.539 5.986 -22.768 1.00 97.44 209 TYR A CA 1
ATOM 1609 C C . TYR A 1 209 ? -0.957 4.950 -21.735 1.00 97.44 209 TYR A C 1
ATOM 1611 O O . TYR A 1 209 ? -0.300 3.922 -21.574 1.00 97.44 209 TYR A O 1
ATOM 1619 N N . VAL A 1 210 ? -2.067 5.223 -21.063 1.00 97.56 210 VAL A N 1
ATOM 1620 C CA . VAL A 1 210 ? -2.646 4.420 -19.991 1.00 97.56 210 VAL A CA 1
ATOM 1621 C C . VAL A 1 210 ? -3.846 3.669 -20.535 1.00 97.56 210 VAL A C 1
ATOM 1623 O O . VAL A 1 210 ? -4.790 4.263 -21.059 1.00 97.56 210 VAL A O 1
ATOM 1626 N N . HIS A 1 211 ? -3.810 2.354 -20.378 1.00 97.12 211 HIS A N 1
ATOM 1627 C CA . HIS A 1 211 ? -4.923 1.457 -20.648 1.00 97.12 211 HIS A CA 1
ATOM 1628 C C . HIS A 1 211 ? -5.522 1.067 -19.306 1.00 97.12 211 HIS A C 1
ATOM 1630 O O . HIS A 1 211 ? -4.791 0.602 -18.432 1.00 97.12 211 HIS A O 1
ATOM 1636 N N . ALA A 1 212 ? -6.827 1.261 -19.152 1.00 94.88 212 ALA A N 1
ATOM 1637 C CA . ALA A 1 212 ? -7.576 0.891 -17.959 1.00 94.88 212 ALA A CA 1
ATOM 1638 C C . ALA A 1 212 ? -8.909 0.232 -18.362 1.00 94.88 212 ALA A C 1
ATOM 1640 O O . ALA A 1 212 ? -9.462 0.570 -19.414 1.00 94.88 212 ALA A O 1
ATOM 1641 N N . PRO A 1 213 ? -9.453 -0.701 -17.562 1.00 93.00 213 PRO A N 1
ATOM 1642 C CA . PRO A 1 213 ? -10.670 -1.421 -17.926 1.00 93.00 213 PRO A CA 1
ATOM 1643 C C . PRO A 1 213 ? -11.874 -0.485 -18.066 1.00 93.00 213 PRO A C 1
ATOM 1645 O O . PRO A 1 213 ? -12.182 0.281 -17.157 1.00 93.00 213 PRO A O 1
ATOM 1648 N N . GLY A 1 214 ? -12.574 -0.568 -19.200 1.00 90.06 214 GLY A N 1
ATOM 1649 C CA . GLY A 1 214 ? -13.800 0.200 -19.443 1.00 90.06 214 GLY A CA 1
ATOM 1650 C C . GLY A 1 214 ? -13.596 1.702 -19.668 1.00 90.06 214 GLY A C 1
ATOM 1651 O O . GLY A 1 214 ? -14.584 2.426 -19.765 1.00 90.06 214 GLY A O 1
ATOM 1652 N N . LEU A 1 215 ? -12.350 2.175 -19.773 1.00 90.94 215 LEU A N 1
ATOM 1653 C CA . LEU A 1 215 ? -12.027 3.577 -20.030 1.00 90.94 215 LEU A CA 1
ATOM 1654 C C . LEU A 1 215 ? -11.324 3.737 -21.388 1.00 90.94 215 LEU A C 1
ATOM 1656 O O . LEU A 1 215 ? -10.558 2.857 -21.790 1.00 90.94 215 LEU A O 1
ATOM 1660 N N . PRO A 1 216 ? -11.540 4.860 -22.099 1.00 95.12 216 PRO A N 1
ATOM 1661 C CA . PRO A 1 216 ? -10.721 5.216 -23.251 1.00 95.12 216 PRO A CA 1
ATOM 1662 C C . PRO A 1 216 ? -9.243 5.302 -22.869 1.00 95.12 216 PRO A C 1
ATOM 1664 O O . PRO A 1 216 ? -8.914 5.689 -21.748 1.00 95.12 216 PRO A O 1
ATOM 1667 N N . VAL A 1 217 ? -8.356 4.988 -23.816 1.00 96.38 217 VAL A N 1
ATOM 1668 C CA . VAL A 1 217 ? -6.910 5.153 -23.624 1.00 96.38 217 VAL A CA 1
ATOM 1669 C C . VAL A 1 217 ? -6.608 6.616 -23.307 1.00 96.38 217 VAL A C 1
ATOM 1671 O O . VAL A 1 217 ? -7.004 7.512 -24.054 1.00 96.38 217 VAL A O 1
ATOM 1674 N N . GLN A 1 218 ? -5.900 6.854 -22.205 1.00 96.44 218 GLN A N 1
ATOM 1675 C CA . GLN A 1 218 ? -5.561 8.200 -21.742 1.00 96.44 218 GLN A CA 1
ATOM 1676 C C . GLN A 1 218 ? -4.084 8.490 -21.978 1.00 96.44 218 GLN A C 1
ATOM 1678 O O . GLN A 1 218 ? -3.246 7.604 -21.846 1.00 96.44 218 GLN A O 1
ATOM 1683 N N . HIS A 1 219 ? -3.750 9.736 -22.296 1.00 97.62 219 HIS A N 1
ATOM 1684 C CA . HIS A 1 219 ? -2.364 10.186 -22.315 1.00 97.62 219 HIS A CA 1
ATOM 1685 C C . HIS A 1 219 ? -2.005 10.774 -20.947 1.00 97.62 219 HIS A C 1
ATOM 1687 O O . H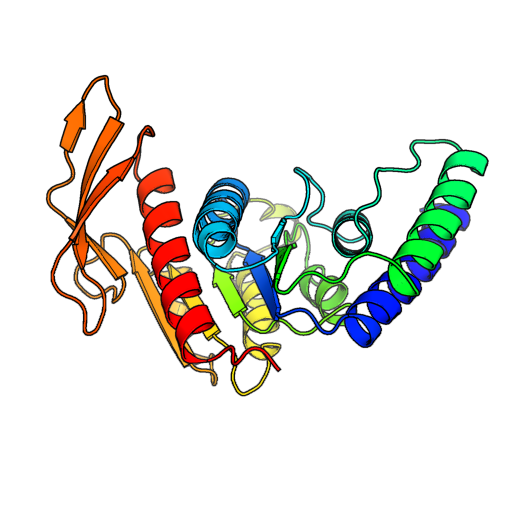IS A 1 219 ? -2.671 11.697 -20.477 1.00 97.62 219 HIS A O 1
ATOM 1693 N N . ALA A 1 220 ? -0.956 10.248 -20.318 1.00 97.12 220 ALA A N 1
ATOM 1694 C CA . ALA A 1 220 ? -0.479 10.683 -19.013 1.00 97.12 220 ALA A CA 1
ATOM 1695 C C . ALA A 1 220 ? 0.942 11.244 -19.110 1.00 97.12 220 ALA A C 1
ATOM 1697 O O . ALA A 1 220 ? 1.757 10.793 -19.915 1.00 97.12 220 ALA A O 1
ATOM 1698 N N . HIS A 1 221 ? 1.238 12.215 -18.248 1.00 97.12 221 HIS A N 1
ATOM 1699 C CA . HIS A 1 221 ? 2.569 12.781 -18.076 1.00 97.12 221 HIS A CA 1
ATOM 1700 C C . HIS A 1 221 ? 2.887 12.904 -16.584 1.00 97.12 221 HIS A C 1
ATOM 1702 O O . HIS A 1 221 ? 2.084 13.438 -15.814 1.00 97.12 221 HIS A O 1
ATOM 1708 N N . ILE A 1 222 ? 4.057 12.415 -16.173 1.00 96.50 222 ILE A N 1
ATOM 1709 C CA . ILE A 1 222 ? 4.549 12.505 -14.796 1.00 96.50 222 ILE A CA 1
ATOM 1710 C C . ILE A 1 222 ? 5.893 13.231 -14.764 1.00 96.50 222 ILE A C 1
ATOM 1712 O O . ILE A 1 222 ? 6.787 12.926 -15.548 1.00 96.50 222 ILE A O 1
ATOM 1716 N N . ILE A 1 223 ? 6.069 14.135 -13.797 1.00 95.88 223 ILE A N 1
ATOM 1717 C CA . ILE A 1 223 ? 7.337 14.846 -13.541 1.00 95.88 223 ILE A CA 1
ATOM 1718 C C . ILE A 1 223 ? 8.260 13.930 -12.719 1.00 95.88 223 ILE A C 1
ATOM 1720 O O . ILE A 1 223 ? 8.617 14.199 -11.572 1.00 95.88 223 ILE A O 1
ATOM 1724 N N . SER A 1 224 ? 8.515 12.734 -13.238 1.00 94.56 224 SER A N 1
ATOM 1725 C CA . SER A 1 224 ? 9.300 11.678 -12.601 1.00 94.56 224 SER A CA 1
ATOM 1726 C C . SER A 1 224 ? 9.804 10.699 -13.655 1.00 94.56 224 SER A C 1
ATOM 1728 O O . SER A 1 224 ? 9.283 10.631 -14.770 1.00 94.56 224 SER A O 1
ATOM 1730 N N . PHE A 1 225 ? 10.824 9.930 -13.288 1.00 93.31 225 PHE A N 1
ATOM 1731 C CA . PHE A 1 225 ? 11.547 9.052 -14.201 1.00 93.31 225 PHE A CA 1
ATOM 1732 C C . PHE A 1 225 ? 11.534 7.603 -13.731 1.00 93.31 225 PHE A C 1
ATOM 1734 O O . PHE A 1 225 ? 11.451 7.311 -12.537 1.00 93.31 225 PHE A O 1
ATOM 1741 N N . GLY A 1 226 ? 11.682 6.694 -14.694 1.00 93.19 226 GLY A N 1
ATOM 1742 C CA . GLY A 1 226 ? 11.824 5.267 -14.442 1.00 93.19 226 GLY A CA 1
ATOM 1743 C C . GLY A 1 226 ? 10.504 4.534 -14.203 1.00 93.19 226 GLY A C 1
ATOM 1744 O O . GLY A 1 226 ? 9.450 5.114 -13.940 1.00 93.19 226 GLY A O 1
ATOM 1745 N N . LYS A 1 227 ? 10.582 3.202 -14.289 1.00 94.50 227 LYS A N 1
ATOM 1746 C CA . LYS A 1 227 ? 9.419 2.303 -14.216 1.00 94.50 227 LYS A CA 1
ATOM 1747 C C . LYS A 1 227 ? 8.650 2.433 -12.901 1.00 94.50 227 LYS A C 1
ATOM 1749 O O . LYS A 1 227 ? 7.427 2.399 -12.907 1.00 94.50 227 LYS A O 1
ATOM 1754 N N . SER A 1 228 ? 9.354 2.651 -11.792 1.00 95.44 228 SER A N 1
ATOM 1755 C CA . SER A 1 228 ? 8.768 2.776 -10.453 1.00 95.44 228 SER A CA 1
ATOM 1756 C C . SER A 1 228 ? 7.712 3.879 -10.351 1.00 95.44 228 SER A C 1
ATOM 1758 O O . SER A 1 228 ? 6.683 3.679 -9.704 1.00 95.44 228 SER A O 1
ATOM 1760 N N . ALA A 1 229 ? 7.933 5.015 -11.022 1.00 96.88 229 ALA A N 1
ATOM 1761 C CA . ALA A 1 229 ? 6.990 6.129 -11.028 1.00 96.88 229 ALA A CA 1
ATOM 1762 C C . ALA A 1 229 ? 5.742 5.820 -11.875 1.00 96.88 229 ALA A C 1
ATOM 1764 O O . ALA A 1 229 ? 4.627 6.159 -11.483 1.00 96.88 229 ALA A O 1
ATOM 1765 N N . ILE A 1 230 ? 5.915 5.105 -12.990 1.00 97.88 230 ILE A N 1
ATOM 1766 C CA . ILE A 1 230 ? 4.806 4.640 -13.836 1.00 97.88 230 ILE A CA 1
ATOM 1767 C C . ILE A 1 230 ? 3.970 3.596 -13.083 1.00 97.88 230 ILE A C 1
ATOM 1769 O O . ILE A 1 230 ? 2.749 3.699 -13.046 1.00 97.88 230 ILE A O 1
ATOM 1773 N N . TYR A 1 231 ? 4.609 2.640 -12.402 1.00 98.12 231 TYR A N 1
ATOM 1774 C CA . TYR A 1 231 ? 3.914 1.679 -11.541 1.00 98.12 231 TYR A CA 1
ATOM 1775 C C . TYR A 1 231 ? 3.095 2.359 -10.447 1.00 98.12 231 TYR A C 1
ATOM 1777 O O . TYR A 1 231 ? 1.948 1.982 -10.219 1.00 98.12 231 TYR A O 1
ATOM 1785 N N . ALA A 1 232 ? 3.657 3.378 -9.793 1.00 98.31 232 ALA A N 1
ATOM 1786 C CA . ALA A 1 232 ? 2.943 4.145 -8.780 1.00 98.31 232 ALA A CA 1
ATOM 1787 C C . ALA A 1 232 ? 1.710 4.853 -9.353 1.00 98.31 232 ALA A C 1
ATOM 1789 O O . ALA A 1 232 ? 0.649 4.814 -8.733 1.00 98.31 232 ALA A O 1
ATOM 1790 N N . TYR A 1 233 ? 1.828 5.429 -10.552 1.00 98.25 233 TYR A N 1
ATOM 1791 C CA . TYR A 1 233 ? 0.700 6.025 -11.264 1.00 98.25 233 TYR A CA 1
ATOM 1792 C C . TYR A 1 233 ? -0.396 4.988 -11.562 1.00 98.25 233 TYR A C 1
ATOM 1794 O O . TYR A 1 233 ? -1.552 5.191 -11.199 1.00 98.25 233 TYR A O 1
ATOM 1802 N N . LEU A 1 234 ? -0.039 3.848 -12.161 1.00 98.31 234 LEU A N 1
ATOM 1803 C CA . LEU A 1 234 ? -1.004 2.810 -12.543 1.00 98.31 234 LEU A CA 1
ATOM 1804 C C . LEU A 1 234 ? -1.716 2.199 -11.326 1.00 98.31 234 LEU A C 1
ATOM 1806 O O . LEU A 1 234 ? -2.932 2.011 -11.349 1.00 98.31 234 LEU A O 1
ATOM 1810 N N . ALA A 1 235 ? -0.978 1.936 -10.244 1.00 98.44 235 ALA A N 1
ATOM 1811 C CA . ALA A 1 235 ? -1.558 1.460 -8.992 1.00 98.44 235 ALA A CA 1
ATOM 1812 C C . ALA A 1 235 ? -2.520 2.494 -8.380 1.00 98.44 235 ALA A C 1
ATOM 1814 O O . ALA A 1 235 ? -3.586 2.124 -7.886 1.00 98.44 235 ALA A O 1
ATOM 1815 N N . ALA A 1 236 ? -2.181 3.787 -8.441 1.00 98.12 236 ALA A N 1
ATOM 1816 C CA . ALA A 1 236 ? -3.046 4.862 -7.962 1.00 98.12 236 ALA A CA 1
ATOM 1817 C C . ALA A 1 236 ? -4.351 4.972 -8.765 1.00 98.12 236 ALA A C 1
ATOM 1819 O O . ALA A 1 236 ? -5.417 5.086 -8.158 1.00 98.12 236 ALA A O 1
ATOM 1820 N N . GLU A 1 237 ? -4.292 4.869 -10.096 1.00 96.81 237 GLU A N 1
ATOM 1821 C CA . GLU A 1 237 ? -5.490 4.848 -10.950 1.00 96.81 237 GLU A CA 1
ATOM 1822 C C . GLU A 1 237 ? -6.399 3.652 -10.633 1.00 96.81 237 GLU A C 1
ATOM 1824 O O . GLU A 1 237 ? -7.620 3.808 -10.524 1.00 96.81 237 GLU A O 1
ATOM 1829 N N . ALA A 1 238 ? -5.816 2.470 -10.412 1.00 96.94 238 ALA A N 1
ATOM 1830 C CA . ALA A 1 238 ? -6.565 1.270 -10.046 1.00 96.94 238 ALA A CA 1
ATOM 1831 C C . ALA A 1 238 ? -7.313 1.433 -8.713 1.00 96.94 238 ALA A C 1
ATOM 1833 O O . ALA A 1 238 ? -8.510 1.143 -8.628 1.00 96.94 238 ALA A O 1
ATOM 1834 N N . VAL A 1 239 ? -6.633 1.951 -7.683 1.00 97.06 239 VAL A N 1
ATOM 1835 C CA . VAL A 1 239 ? -7.253 2.213 -6.376 1.00 97.06 239 VAL A CA 1
ATOM 1836 C C . VAL A 1 239 ? -8.343 3.281 -6.488 1.00 97.06 239 VAL A C 1
ATOM 1838 O O . VAL A 1 239 ? -9.441 3.083 -5.969 1.00 97.06 239 VAL A O 1
ATOM 1841 N N . ALA A 1 240 ? -8.075 4.393 -7.176 1.00 94.25 240 ALA A N 1
ATOM 1842 C CA . ALA A 1 240 ? -9.022 5.501 -7.301 1.00 94.25 240 ALA A CA 1
ATOM 1843 C C . ALA A 1 240 ? -10.292 5.115 -8.071 1.00 94.25 240 ALA A C 1
ATOM 1845 O O . ALA A 1 240 ? -11.398 5.475 -7.660 1.00 94.25 240 ALA A O 1
ATOM 1846 N N . THR A 1 241 ? -10.154 4.323 -9.137 1.00 91.75 241 THR A N 1
ATOM 1847 C CA . THR A 1 241 ? -11.299 3.821 -9.912 1.00 91.75 241 THR A CA 1
ATOM 1848 C C . THR A 1 241 ? -12.212 2.948 -9.050 1.00 91.75 241 THR A C 1
ATOM 1850 O O . THR A 1 241 ? -13.435 3.085 -9.083 1.00 91.75 241 THR A O 1
ATOM 1853 N N . HIS A 1 242 ? -11.638 2.062 -8.232 1.00 89.81 242 HIS A N 1
ATOM 1854 C CA . HIS A 1 242 ? -12.430 1.205 -7.353 1.00 89.81 242 HIS A CA 1
ATOM 1855 C C . HIS A 1 242 ? -13.055 1.982 -6.188 1.00 89.81 242 HIS A C 1
ATOM 1857 O O . HIS A 1 242 ? -14.240 1.815 -5.903 1.00 89.81 242 HIS A O 1
ATOM 1863 N N . ALA A 1 243 ? -12.285 2.866 -5.545 1.00 86.38 243 ALA A N 1
ATOM 1864 C CA . ALA A 1 243 ? -12.772 3.677 -4.434 1.00 86.38 243 ALA A CA 1
ATOM 1865 C C . ALA A 1 243 ? -13.961 4.546 -4.866 1.00 86.38 243 ALA A C 1
ATOM 1867 O O . ALA A 1 243 ? -14.996 4.524 -4.217 1.00 86.38 243 ALA A O 1
ATOM 1868 N N . THR A 1 244 ? -13.879 5.239 -6.002 1.00 82.31 244 THR A N 1
ATOM 1869 C CA . THR A 1 244 ? -14.974 6.105 -6.480 1.00 82.31 244 THR A CA 1
ATOM 1870 C C . THR A 1 244 ? -16.250 5.350 -6.861 1.00 82.31 244 THR A C 1
ATOM 1872 O O . THR A 1 244 ? -17.340 5.906 -6.755 1.00 82.31 244 THR A O 1
ATOM 1875 N N . THR A 1 245 ? -16.141 4.088 -7.277 1.00 78.31 245 THR A N 1
ATOM 1876 C CA . THR A 1 245 ? -17.295 3.267 -7.678 1.00 78.31 245 THR A CA 1
ATOM 1877 C C . THR A 1 245 ? -17.958 2.538 -6.509 1.00 78.31 245 THR A C 1
ATOM 1879 O O . THR A 1 245 ? -19.174 2.347 -6.526 1.00 78.31 245 THR A O 1
ATOM 1882 N N . HIS A 1 246 ? -17.187 2.141 -5.494 1.00 71.50 246 HIS A N 1
ATOM 1883 C CA . HIS A 1 246 ? -17.666 1.280 -4.405 1.00 71.50 246 HIS A CA 1
ATOM 1884 C C . HIS A 1 246 ? -17.789 2.004 -3.059 1.00 71.50 246 HIS A C 1
ATOM 1886 O O . HIS A 1 246 ? -18.547 1.562 -2.193 1.00 71.50 246 HIS A O 1
ATOM 1892 N N . TRP A 1 247 ? -17.113 3.141 -2.881 1.00 70.06 247 TRP A N 1
ATOM 1893 C CA . TRP A 1 247 ? -17.276 3.993 -1.708 1.00 70.06 247 TRP A CA 1
ATOM 1894 C C . TRP A 1 247 ? -18.429 4.976 -1.928 1.00 70.06 247 TRP A C 1
ATOM 1896 O O . TRP A 1 247 ? -18.265 6.056 -2.500 1.00 70.06 247 TRP A O 1
ATOM 1906 N N . LYS A 1 248 ? -19.624 4.613 -1.456 1.00 52.94 248 LYS A N 1
ATOM 1907 C CA . LYS A 1 248 ? -20.706 5.587 -1.280 1.00 52.94 248 LYS A CA 1
ATOM 1908 C C . LYS A 1 248 ? -20.421 6.387 -0.012 1.00 52.94 248 LYS A C 1
ATOM 1910 O O . LYS A 1 248 ? -20.372 5.804 1.065 1.00 52.94 248 LYS A O 1
ATOM 1915 N N . LYS A 1 249 ? -20.263 7.709 -0.150 1.00 50.62 249 LYS A N 1
ATOM 1916 C CA . LYS A 1 249 ? -20.327 8.650 0.979 1.00 50.62 249 LYS A CA 1
ATOM 1917 C C . LYS A 1 249 ? -21.670 8.431 1.685 1.00 50.62 249 LYS A C 1
ATOM 1919 O O . LYS A 1 249 ? -22.706 8.757 1.107 1.00 50.62 249 LYS A O 1
ATOM 1924 N N . THR A 1 250 ? -21.651 7.806 2.858 1.00 38.31 250 THR A N 1
ATOM 1925 C CA . THR A 1 250 ? -22.756 7.879 3.824 1.00 38.31 250 THR A CA 1
ATOM 1926 C C . THR A 1 250 ? -22.712 9.212 4.538 1.00 38.31 250 THR A C 1
ATOM 1928 O O . THR A 1 250 ? -21.596 9.581 4.969 1.00 38.31 250 THR A O 1
#

pLDDT: mean 91.61, std 8.05, range [38.31, 98.62]

Foldseek 3Di:
DDPLVVVLLVLLLVLLLLLCVQQVAQEEEEEEDDLSVLLQVLLQVLCVVPWFEQGQDPPLAFSRSQSCSSQVFDDLPPDPVSSVVRSVSSNCSSNPNDRTNYYYHYHYDQAQCRLVSVLVRDQHQEYEYDEQDCHNCVRQVDSVSVLVSVLVNQVRHDQAGEYEFEPVHVSSVVSVVSHPYHYAYEYCDPPHQWHWDPWDADCQFIWTWTHHPPDDIDIDTDSYDDPSNVRSNSSSVVVNVSCVVPDDDD

Sequence (250 aa):
MSFLKRSVQYCLFAIAKLSLAHHEPYVVVVSGSTNRQTVKEAIGKKLGEAFTVRVSPKNFNAELGVPMSIVDIPSGGGSFLGWFSVLIRALRYAIGGKREDVCIAEFAVSRPRDMRYLLRLLRPDCVVLTDLTSEYLSAFGTLETKAKEYEDLLMRIKANGLAVLNQDDARICALHAGVSVVKTTYGLAGDALYRANHITSNEHGTSFYVHAPGLPVQHAHIISFGKSAIYAYLAAEAVATHATTHWKKT